Protein AF-G9L350-F1 (afdb_monomer_lite)

InterPro domains:
  IPR019392 Mitoguardin [PF10265] (1-259)

Foldseek 3Di:
DDDDDDDDDDDDDDDDDDDDDDDDDDDDDDDDDDDDDPPPDPPPPPDDPVNVVVVCVPPPDPDPVPPPPPVQLVVLLVCVVVVNFDALDQCCVVVVHPDSSRSRSVVVVVQVVQVVQVVDPVSVVVVLVVVLVVLCVLCVVVVHHCPQLNVLSVVLVVVVPDDPCVVVQCVVLVVVVQDDPGCCSVPVPVPPVVVVVCVVVPDPQLVCLVVDPVDDPVVSLVSQLVVQVVVLVVQQVPDPDCPYSSVSVSSNVNSSGSD

Secondary structure (DSSP, 8-state):
------------------------------------------------TTHHHHTTTT-----TT-----HHHHHHHHHHHTT----SS--TTTTT-SSHHHHHHHHHHHHHHHHHHTTSHHHHHHHHHHHHHHHHHHHHHTT---HHHHHHHHHHHHHHH-STTHHHHHHHHHTTT--SSSHIIIIIIIIIIHHHHHHHS--HHHHHHHH-TTS-HHHHHHHHHHHHHHHHHHHHHT-S-TTSHHHHHHHHHHHHS--

Organism: Mustela putorius furo (NCBI:txid9669)

pLDDT: mean 79.47, std 24.86, range [28.0, 98.38]

Sequence (259 aa):
FEATLGASDSNSLVNDIDKDTDTTMKGNMDEFGLRDSLSVASTDSFASAAELAEHREGRHAYSLESLCHCPFYEEAMHLVEEGKIYSRVLRTEMLECLGDSDFLAKLHCIRQAFQVILSETANRIFLAESGRKILSALIVKARKNPKKFEDVFDEMIYFLEQTDHWDSTEMELAARGVKNLNFYDVVLDFILMDSFEDLENPPTSIQNVVNNRWLNSSFKETAVASSCWSVLKQKRQQMKIPDGFFAHFYAICEQISPV

Radius of gyration: 29.31 Å; chains: 1; bounding box: 62×67×89 Å

Structure (mmCIF, N/CA/C/O backbone):
data_AF-G9L350-F1
#
_entry.id   AF-G9L350-F1
#
loop_
_atom_site.group_PDB
_atom_site.id
_atom_site.type_symbol
_atom_site.label_atom_id
_atom_site.label_alt_id
_atom_site.label_comp_id
_atom_site.label_asym_id
_atom_site.label_entity_id
_atom_site.label_seq_id
_atom_site.pdbx_PDB_ins_code
_atom_site.Cartn_x
_atom_site.Cartn_y
_atom_site.Cartn_z
_atom_site.occupancy
_atom_site.B_iso_or_equiv
_atom_site.auth_seq_id
_atom_site.auth_comp_id
_atom_site.auth_asym_id
_atom_site.auth_atom_id
_atom_site.pdbx_PDB_model_num
ATOM 1 N N . PHE A 1 1 ? -21.139 1.879 49.441 1.00 34.47 1 PHE A N 1
ATOM 2 C CA . PHE A 1 1 ? -21.460 1.141 50.676 1.00 34.47 1 PHE A CA 1
ATOM 3 C C . PHE A 1 1 ? -20.350 0.134 50.934 1.00 34.47 1 PHE A C 1
ATOM 5 O O . PHE A 1 1 ? -19.657 -0.210 49.988 1.00 34.47 1 PHE A O 1
ATOM 12 N N . GLU A 1 2 ? -20.137 -0.188 52.206 1.00 30.81 2 GLU A N 1
ATOM 13 C CA . GLU A 1 2 ? -18.908 -0.705 52.835 1.00 30.81 2 GLU A CA 1
ATOM 14 C C . GLU A 1 2 ? -18.273 -2.000 52.295 1.00 30.81 2 GLU A C 1
ATOM 16 O O . GLU A 1 2 ? -18.847 -2.741 51.500 1.00 30.81 2 GLU A O 1
ATOM 21 N N . ALA A 1 3 ? -17.055 -2.243 52.788 1.00 28.00 3 ALA A N 1
ATOM 22 C CA . ALA A 1 3 ? -16.233 -3.429 52.579 1.00 28.00 3 ALA A CA 1
ATOM 23 C C . ALA A 1 3 ? -16.135 -4.289 53.856 1.00 28.00 3 ALA A C 1
ATOM 25 O O . ALA A 1 3 ? -16.288 -3.774 54.961 1.00 28.00 3 ALA A O 1
ATOM 26 N N . THR A 1 4 ? -15.748 -5.559 53.693 1.00 32.72 4 THR A N 1
ATOM 27 C CA . THR A 1 4 ? -15.291 -6.474 54.763 1.00 32.72 4 THR A CA 1
ATOM 28 C C . THR A 1 4 ? -14.300 -7.447 54.096 1.00 32.72 4 THR A C 1
ATOM 30 O O . THR A 1 4 ? -14.679 -8.081 53.117 1.00 32.72 4 THR A O 1
ATOM 33 N N . LEU A 1 5 ? -12.979 -7.448 54.329 1.00 34.66 5 LEU A N 1
ATOM 34 C CA . LEU A 1 5 ? -12.169 -7.768 55.526 1.00 34.66 5 LEU A CA 1
ATOM 35 C C . LEU A 1 5 ? -12.315 -9.209 56.060 1.00 34.66 5 LEU A C 1
ATOM 37 O O . LEU A 1 5 ? -13.404 -9.635 56.425 1.00 34.66 5 LEU A O 1
ATOM 41 N N . GLY A 1 6 ? -11.182 -9.922 56.166 1.00 28.95 6 GLY A N 1
ATOM 42 C CA . GLY A 1 6 ? -11.058 -11.249 56.788 1.00 28.95 6 GLY A CA 1
ATOM 43 C C . GLY A 1 6 ? -9.620 -11.798 56.746 1.00 28.95 6 GLY A C 1
ATOM 44 O O . GLY A 1 6 ? -8.975 -11.746 55.704 1.00 28.95 6 GLY A O 1
ATOM 45 N N . ALA A 1 7 ? -9.122 -12.304 57.879 1.00 28.75 7 ALA A N 1
ATOM 46 C CA . ALA A 1 7 ? -7.754 -12.806 58.113 1.00 28.75 7 ALA A CA 1
ATOM 47 C C . ALA A 1 7 ? -7.803 -13.892 59.237 1.00 28.75 7 ALA A C 1
ATOM 49 O O . ALA A 1 7 ? -8.902 -14.177 59.714 1.00 28.75 7 ALA A O 1
ATOM 50 N N . SER A 1 8 ? -6.748 -14.588 59.688 1.00 32.75 8 SER A N 1
ATOM 51 C CA . SER A 1 8 ? -5.290 -14.341 59.682 1.00 32.75 8 SER A CA 1
ATOM 52 C C . SER A 1 8 ? -4.486 -15.665 59.829 1.00 32.75 8 SER A C 1
ATOM 54 O O . SER A 1 8 ? -5.087 -16.728 59.955 1.00 32.75 8 SER A O 1
ATOM 56 N N . ASP A 1 9 ? -3.152 -15.545 59.965 1.00 31.98 9 ASP A N 1
ATOM 57 C CA . ASP A 1 9 ? -2.280 -16.328 60.884 1.00 31.98 9 ASP A CA 1
ATOM 58 C C . ASP A 1 9 ? -1.845 -17.773 60.522 1.00 31.98 9 ASP A C 1
ATOM 60 O O . ASP A 1 9 ? -2.513 -18.456 59.757 1.00 31.98 9 ASP A O 1
ATOM 64 N N . SER A 1 10 ? -0.769 -18.365 61.086 1.00 33.44 10 SER A N 1
ATOM 65 C CA . SER A 1 10 ? 0.566 -17.882 61.549 1.00 33.44 10 SER A CA 1
ATOM 66 C C . SER A 1 10 ? 1.463 -19.083 61.977 1.00 33.44 10 SER A C 1
ATOM 68 O O . SER A 1 10 ? 0.964 -20.010 62.599 1.00 33.44 10 SER A O 1
ATOM 70 N N . ASN A 1 11 ? 2.785 -19.010 61.730 1.00 30.58 11 ASN A N 1
ATOM 71 C CA . ASN A 1 11 ? 3.928 -19.721 62.376 1.00 30.58 11 ASN A CA 1
ATOM 72 C C . ASN A 1 11 ? 3.995 -21.264 62.587 1.00 30.58 11 ASN A C 1
ATOM 74 O O . ASN A 1 11 ? 3.223 -21.838 63.346 1.00 30.58 11 ASN A O 1
ATOM 78 N N . SER A 1 12 ? 5.145 -21.854 62.200 1.00 33.62 12 SER A N 1
ATOM 79 C CA . SER A 1 12 ? 5.960 -22.750 63.065 1.00 33.62 12 SER A CA 1
ATOM 80 C C . SER A 1 12 ? 7.433 -22.841 62.595 1.00 33.62 12 SER A C 1
ATOM 82 O O . SER A 1 12 ? 7.722 -22.576 61.431 1.00 33.62 12 SER A O 1
ATOM 84 N N . LEU A 1 13 ? 8.364 -23.198 63.493 1.00 31.70 13 LEU A N 1
ATOM 85 C CA . LEU A 1 13 ? 9.838 -23.149 63.342 1.00 31.70 13 LEU A CA 1
ATOM 86 C C . LEU A 1 13 ? 10.516 -24.474 63.790 1.00 31.70 13 LEU A C 1
ATOM 88 O O . LEU A 1 13 ? 9.875 -25.265 64.476 1.00 31.70 13 LEU A O 1
ATOM 92 N N . VAL A 1 14 ? 11.841 -24.572 63.550 1.00 34.41 14 VAL A N 1
ATOM 93 C CA . VAL A 1 14 ? 12.890 -25.317 64.317 1.00 34.41 14 VAL A CA 1
ATOM 94 C C . VAL A 1 14 ? 13.456 -26.645 63.733 1.00 34.41 14 VAL A C 1
ATOM 96 O O . VAL A 1 14 ? 12.767 -27.653 63.686 1.00 34.41 14 VAL A O 1
ATOM 99 N N . ASN A 1 15 ? 14.758 -26.569 63.380 1.00 30.83 15 ASN A N 1
ATOM 100 C CA . ASN A 1 15 ? 15.927 -27.493 63.456 1.00 30.83 15 ASN A CA 1
ATOM 101 C C . ASN A 1 15 ? 15.865 -29.010 63.128 1.00 30.83 15 ASN A C 1
ATOM 103 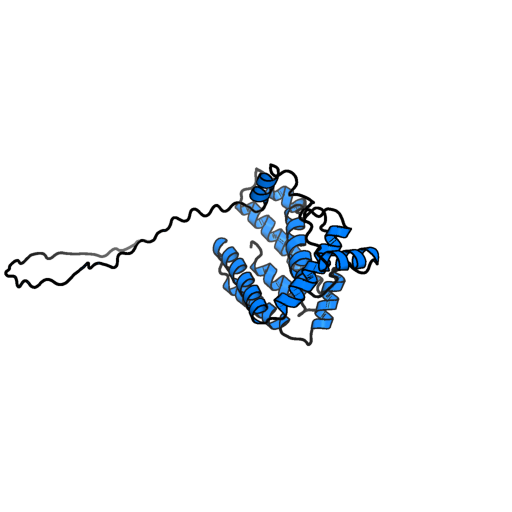O O . ASN A 1 15 ? 14.969 -29.713 63.573 1.00 30.83 15 ASN A O 1
ATOM 107 N N . ASP A 1 16 ? 16.942 -29.542 62.509 1.00 33.84 16 ASP A N 1
ATOM 108 C CA . ASP A 1 16 ? 18.024 -30.254 63.244 1.00 33.84 16 ASP A CA 1
ATOM 109 C C . ASP A 1 16 ? 19.312 -30.501 62.406 1.00 33.84 16 ASP A C 1
ATOM 111 O O . ASP A 1 16 ? 19.389 -30.097 61.244 1.00 33.84 16 ASP A O 1
ATOM 115 N N . ILE A 1 17 ? 20.368 -31.026 63.053 1.00 34.31 17 ILE A N 1
ATOM 116 C CA . ILE A 1 17 ? 21.809 -30.983 62.682 1.00 34.31 17 ILE A CA 1
ATOM 117 C C . ILE A 1 17 ? 22.422 -32.414 62.609 1.00 34.31 17 ILE A C 1
ATOM 119 O O . ILE A 1 17 ? 21.798 -33.3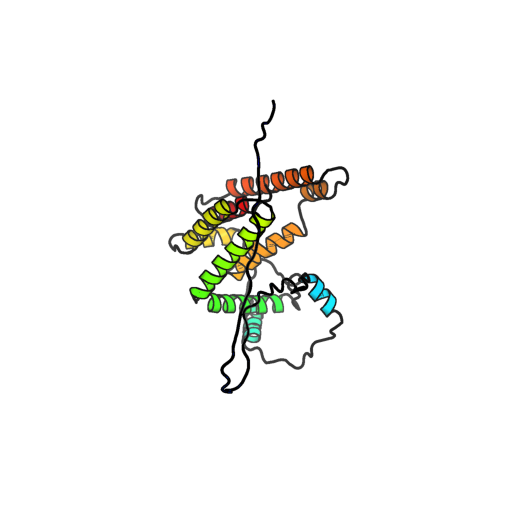57 63.085 1.00 34.31 17 ILE A O 1
ATOM 123 N N . ASP A 1 18 ? 23.669 -32.535 62.101 1.00 35.25 18 ASP A N 1
ATOM 124 C CA . ASP A 1 18 ? 24.618 -33.682 62.212 1.00 35.25 18 ASP A CA 1
ATOM 125 C C . ASP A 1 18 ? 24.398 -34.894 61.250 1.00 35.25 18 ASP A C 1
ATOM 127 O O . ASP A 1 18 ? 23.268 -35.212 60.901 1.00 35.25 18 ASP A O 1
ATOM 131 N N . LYS A 1 19 ? 25.411 -35.652 60.760 1.00 34.50 19 LYS A N 1
ATOM 132 C CA . LYS A 1 19 ? 26.890 -35.486 60.701 1.00 34.50 19 LYS A CA 1
ATOM 133 C C . LYS A 1 19 ? 27.570 -36.558 59.795 1.00 34.50 19 LYS A C 1
ATOM 135 O O . LYS A 1 19 ? 26.968 -37.580 59.498 1.00 34.50 19 LYS A O 1
ATOM 140 N N . ASP A 1 20 ? 28.869 -36.356 59.520 1.00 32.66 20 ASP A N 1
ATOM 141 C CA . ASP A 1 20 ? 29.959 -37.361 59.377 1.00 32.66 20 ASP A CA 1
ATOM 142 C C . ASP A 1 20 ? 30.206 -38.212 58.080 1.00 32.66 20 ASP A C 1
ATOM 144 O O . ASP A 1 20 ? 29.549 -39.207 57.800 1.00 32.66 20 ASP A O 1
ATOM 148 N N . THR A 1 21 ? 31.377 -37.919 57.472 1.00 33.66 21 THR A N 1
ATOM 149 C CA . THR A 1 21 ? 32.452 -38.836 56.974 1.00 33.66 21 THR A CA 1
ATOM 150 C C . THR A 1 21 ? 32.499 -39.380 55.524 1.00 33.66 21 THR A C 1
ATOM 152 O O . THR A 1 21 ? 32.049 -40.479 55.223 1.00 33.66 21 THR A O 1
ATOM 155 N N . ASP A 1 22 ? 33.220 -38.624 54.680 1.00 29.17 22 ASP A N 1
ATOM 156 C CA . ASP A 1 22 ? 34.395 -38.998 53.845 1.00 29.17 22 ASP A CA 1
ATOM 157 C C . ASP A 1 22 ? 34.511 -40.400 53.187 1.00 29.17 22 ASP A C 1
ATOM 159 O O . ASP A 1 22 ? 34.640 -41.433 53.844 1.00 29.17 22 ASP A O 1
ATOM 163 N N . THR A 1 23 ? 34.673 -40.416 51.856 1.00 32.91 23 THR A N 1
ATOM 164 C CA . THR A 1 23 ? 35.540 -41.385 51.156 1.00 32.91 23 THR A CA 1
ATOM 165 C C . THR A 1 23 ? 36.153 -40.740 49.905 1.00 32.91 23 THR A C 1
ATOM 167 O O . THR A 1 23 ? 35.448 -40.321 48.989 1.00 32.91 23 THR A O 1
ATOM 170 N N . THR A 1 24 ? 37.484 -40.689 49.833 1.00 30.59 24 THR A N 1
ATOM 171 C CA . THR A 1 24 ? 38.236 -40.007 48.766 1.00 30.59 24 THR A CA 1
ATOM 172 C C . THR A 1 24 ? 38.636 -40.943 47.613 1.00 30.59 24 THR A C 1
ATOM 174 O O . THR A 1 24 ? 39.446 -41.842 47.833 1.00 30.59 24 THR A O 1
ATOM 177 N N . MET A 1 25 ? 38.227 -40.661 46.360 1.00 31.08 25 MET A N 1
ATOM 178 C CA . MET A 1 25 ? 39.036 -41.030 45.174 1.00 31.08 25 MET A CA 1
ATOM 179 C C . MET A 1 25 ? 38.796 -40.175 43.900 1.00 31.08 25 MET A C 1
ATOM 181 O O . MET A 1 25 ? 38.088 -40.552 42.977 1.00 31.08 25 MET A O 1
ATOM 185 N N . LYS A 1 26 ? 39.466 -39.016 43.863 1.00 30.53 26 LYS A N 1
ATOM 186 C CA . LYS A 1 26 ? 40.110 -38.335 42.711 1.00 30.53 26 LYS A CA 1
ATOM 187 C C . LYS A 1 26 ? 39.687 -38.718 41.264 1.00 30.53 26 LYS A C 1
ATOM 189 O O . LYS A 1 26 ? 40.121 -39.747 40.753 1.00 30.53 26 LYS A O 1
ATOM 194 N N . GLY A 1 27 ? 39.040 -37.786 40.543 1.00 29.14 27 GLY A N 1
ATOM 195 C CA . GLY A 1 27 ? 38.778 -37.900 39.094 1.00 29.14 27 GLY A CA 1
ATOM 196 C C . GLY A 1 27 ? 38.262 -36.622 38.397 1.00 29.14 27 GLY A C 1
ATOM 197 O O . GLY A 1 27 ? 37.084 -36.542 38.100 1.00 29.14 27 GLY A O 1
ATOM 198 N N . ASN A 1 28 ? 39.162 -35.664 38.130 1.00 29.64 28 ASN A N 1
ATOM 199 C CA . ASN A 1 28 ? 39.087 -34.504 37.208 1.00 29.64 28 ASN A CA 1
ATOM 200 C C . ASN A 1 28 ? 37.785 -33.679 36.989 1.00 29.64 28 ASN A C 1
ATOM 202 O O . ASN A 1 28 ? 36.873 -34.106 36.294 1.00 29.64 28 ASN A O 1
ATOM 206 N N . MET A 1 29 ? 37.913 -32.388 37.338 1.00 33.81 29 MET A N 1
ATOM 207 C CA . MET A 1 29 ? 37.385 -31.180 36.662 1.00 33.81 29 MET A CA 1
ATOM 208 C C . MET A 1 29 ? 35.862 -30.951 36.572 1.00 33.81 29 MET A C 1
ATOM 210 O O . MET A 1 29 ? 35.211 -31.278 35.586 1.00 33.81 29 MET A O 1
ATOM 214 N N . ASP A 1 30 ? 35.417 -30.199 37.581 1.00 31.58 30 ASP A N 1
ATOM 215 C CA . ASP A 1 30 ? 34.542 -29.020 37.529 1.00 31.58 30 ASP A CA 1
ATOM 216 C C . ASP A 1 30 ? 33.056 -29.175 37.146 1.00 31.58 30 ASP A C 1
ATOM 218 O O . ASP A 1 30 ? 32.643 -29.366 36.004 1.00 31.58 30 ASP A O 1
ATOM 222 N N . GLU A 1 31 ? 32.256 -28.999 38.197 1.00 29.56 31 GLU A N 1
ATOM 223 C CA . GLU A 1 31 ? 30.799 -28.998 38.288 1.00 29.56 31 GLU A CA 1
ATOM 224 C C . GLU A 1 31 ? 30.241 -27.552 38.263 1.00 29.56 31 GLU A C 1
ATOM 226 O O . GLU A 1 31 ? 30.985 -26.581 38.387 1.00 29.56 31 GLU A O 1
ATOM 231 N N . PHE A 1 32 ? 28.908 -27.436 38.219 1.00 29.84 32 PHE A N 1
ATOM 232 C CA . PHE A 1 32 ? 28.082 -26.224 38.357 1.00 29.84 32 PHE A CA 1
ATOM 233 C C . PHE A 1 32 ? 28.049 -25.265 37.149 1.00 29.84 32 PHE A C 1
ATOM 235 O O . PHE A 1 32 ? 29.059 -24.874 36.583 1.00 29.84 32 PHE A O 1
ATOM 242 N N . GLY A 1 33 ? 26.878 -24.777 36.734 1.00 29.39 33 GLY A N 1
ATOM 243 C CA . GLY A 1 33 ? 25.527 -25.063 37.225 1.00 29.39 33 GLY A CA 1
ATOM 244 C C . GLY A 1 33 ? 24.513 -24.097 36.611 1.00 29.39 33 GLY A C 1
ATOM 245 O O . GLY A 1 33 ? 24.886 -23.007 36.179 1.00 29.39 33 GLY A O 1
ATOM 246 N N . LEU A 1 34 ? 23.229 -24.473 36.571 1.00 43.97 34 LEU A N 1
ATOM 247 C CA . LEU A 1 34 ? 22.179 -23.543 36.146 1.00 43.97 34 LEU A CA 1
ATOM 248 C C . LEU A 1 34 ? 22.164 -22.314 37.064 1.00 43.97 34 LEU A C 1
ATOM 250 O O . LEU A 1 34 ? 21.944 -22.431 38.271 1.00 43.97 34 LEU A O 1
ATOM 254 N N . ARG A 1 35 ? 22.286 -21.127 36.469 1.00 34.62 35 ARG A N 1
ATOM 255 C CA . ARG A 1 35 ? 21.784 -19.895 37.071 1.00 34.62 35 ARG A CA 1
ATOM 256 C C . ARG A 1 35 ? 21.204 -18.994 35.998 1.00 34.62 35 ARG A C 1
ATOM 258 O O . ARG A 1 35 ? 21.905 -18.606 35.067 1.00 34.62 35 ARG A O 1
ATOM 265 N N . ASP A 1 36 ? 19.933 -18.650 36.168 1.00 41.19 36 ASP A N 1
ATOM 266 C CA . ASP A 1 36 ? 19.286 -17.601 35.393 1.00 41.19 36 ASP A CA 1
ATOM 267 C C . ASP A 1 36 ? 20.112 -16.314 35.418 1.00 41.19 36 ASP A C 1
ATOM 269 O O . ASP A 1 36 ? 20.577 -15.852 36.464 1.00 41.19 36 ASP A O 1
ATOM 273 N N . SER A 1 37 ? 20.254 -15.699 34.251 1.00 32.50 37 SER A N 1
ATOM 274 C CA . SER A 1 37 ? 20.615 -14.292 34.114 1.00 32.50 37 SER A CA 1
ATOM 275 C C . SER A 1 37 ? 19.828 -13.708 32.953 1.00 32.50 37 SER A C 1
ATOM 277 O O . SER A 1 37 ? 20.250 -13.743 31.799 1.00 32.50 37 SER A O 1
ATOM 279 N N . LEU A 1 38 ? 18.652 -13.175 33.291 1.00 40.84 38 LEU A N 1
ATOM 280 C CA . LEU A 1 38 ? 17.847 -12.328 32.418 1.00 40.84 38 LEU A CA 1
ATOM 281 C C . LEU A 1 38 ? 18.648 -11.062 32.071 1.00 40.84 38 LEU A C 1
ATOM 283 O O . LEU A 1 38 ? 18.551 -10.048 32.760 1.00 40.84 38 LEU A O 1
ATOM 287 N N . SER A 1 39 ? 19.445 -11.117 31.003 1.00 35.34 39 SER A N 1
ATOM 288 C CA . SER A 1 39 ? 20.167 -9.952 30.481 1.00 35.34 39 SER A CA 1
ATOM 289 C C . SER A 1 39 ? 19.217 -9.038 29.700 1.00 35.34 39 SER A C 1
ATOM 291 O O . SER A 1 39 ? 19.237 -8.972 28.471 1.00 35.34 39 SER A O 1
ATOM 293 N N . VAL A 1 40 ? 18.351 -8.327 30.424 1.00 47.72 40 VAL A N 1
ATOM 294 C CA . VAL A 1 40 ? 17.499 -7.258 29.878 1.00 47.72 40 VAL A CA 1
ATOM 295 C C . VAL A 1 40 ? 18.330 -5.975 29.785 1.00 47.72 40 VAL A C 1
ATOM 297 O O . VAL A 1 40 ? 18.139 -5.033 30.551 1.00 47.72 40 VAL A O 1
ATOM 300 N N . ALA A 1 41 ? 19.316 -5.976 28.884 1.00 40.56 41 ALA A N 1
ATOM 301 C CA . ALA A 1 41 ? 20.207 -4.838 28.652 1.00 40.56 41 ALA A CA 1
ATOM 302 C C . ALA A 1 41 ? 20.865 -4.843 27.255 1.00 40.56 41 ALA A C 1
ATOM 304 O O . ALA A 1 41 ? 22.034 -4.487 27.132 1.00 40.56 41 ALA A O 1
ATOM 305 N N . SER A 1 42 ? 20.126 -5.190 26.193 1.00 35.69 42 SER A N 1
ATOM 306 C CA . SER A 1 42 ? 20.467 -4.633 24.875 1.00 35.69 42 SER A CA 1
ATOM 307 C C . SER A 1 42 ? 19.814 -3.260 24.787 1.00 35.69 42 SER A C 1
ATOM 309 O O . SER A 1 42 ? 18.615 -3.137 24.536 1.00 35.69 42 SER A O 1
ATOM 311 N N . THR A 1 43 ? 20.588 -2.211 25.066 1.00 45.28 43 THR A N 1
ATOM 312 C CA . THR A 1 43 ? 20.228 -0.842 24.682 1.00 45.28 43 THR A CA 1
ATOM 313 C C . THR A 1 43 ? 20.421 -0.706 23.178 1.00 45.28 43 THR A C 1
ATOM 315 O O . THR A 1 43 ? 21.337 -0.022 22.716 1.00 45.28 43 THR A O 1
ATOM 318 N N . ASP A 1 44 ? 19.579 -1.403 22.419 1.00 45.62 44 ASP A N 1
ATOM 319 C CA . ASP A 1 44 ? 19.539 -1.282 20.971 1.00 45.62 44 ASP A CA 1
ATOM 320 C C . ASP A 1 44 ? 19.036 0.123 20.656 1.00 45.62 44 ASP A C 1
ATOM 322 O O . ASP A 1 44 ? 17.891 0.489 20.936 1.00 45.62 44 ASP A O 1
ATOM 326 N N . SER A 1 45 ? 19.948 0.940 20.135 1.00 48.94 45 SER A N 1
ATOM 327 C CA . SER A 1 45 ? 19.674 2.311 19.738 1.00 48.94 45 SER A CA 1
ATOM 328 C C . SER A 1 45 ? 18.641 2.303 18.614 1.00 48.94 45 SER A C 1
ATOM 330 O O . SER A 1 45 ? 18.989 2.087 17.454 1.00 48.94 45 SER A O 1
ATOM 332 N N . PHE A 1 46 ? 17.378 2.571 18.953 1.00 51.97 46 PHE A N 1
ATOM 333 C CA . PHE A 1 46 ? 16.325 2.908 17.996 1.00 51.97 46 PHE A CA 1
ATOM 334 C C . PHE A 1 46 ? 16.610 4.295 17.404 1.00 51.97 46 PHE A C 1
ATOM 336 O O . PHE A 1 46 ? 15.929 5.269 17.714 1.00 51.97 46 PHE A O 1
ATOM 343 N N . ALA A 1 47 ? 17.647 4.373 16.569 1.00 51.53 47 ALA A N 1
ATOM 344 C CA . ALA A 1 47 ? 17.846 5.500 15.676 1.00 51.53 47 ALA A CA 1
ATOM 345 C C . ALA A 1 47 ? 16.736 5.464 14.621 1.00 51.53 47 ALA A C 1
ATOM 347 O O . ALA A 1 47 ? 16.507 4.434 13.976 1.00 51.53 47 ALA A O 1
ATOM 348 N N . SER A 1 48 ? 16.038 6.578 14.443 1.00 48.97 48 SER A N 1
ATOM 349 C CA . SER A 1 48 ? 15.079 6.730 13.351 1.00 48.97 48 SER A CA 1
ATOM 350 C C . SER A 1 48 ? 15.818 6.677 12.012 1.00 48.97 48 SER A C 1
ATOM 352 O O . SER A 1 48 ? 16.974 7.088 11.918 1.00 48.97 48 SER A O 1
ATOM 354 N N . ALA A 1 49 ? 15.159 6.217 10.943 1.00 54.84 49 ALA A N 1
ATOM 355 C CA . ALA A 1 49 ? 15.788 6.144 9.617 1.00 54.84 49 ALA A CA 1
ATOM 356 C C . ALA A 1 49 ? 16.351 7.507 9.145 1.00 54.84 49 ALA A C 1
ATOM 358 O O . ALA A 1 49 ? 17.384 7.542 8.482 1.00 54.84 49 ALA A O 1
ATOM 359 N N . ALA A 1 50 ? 15.728 8.613 9.572 1.00 54.00 50 ALA A N 1
ATOM 360 C CA . ALA A 1 50 ? 16.206 9.980 9.360 1.00 54.00 50 ALA A CA 1
ATOM 361 C C . ALA A 1 50 ? 17.508 10.316 10.125 1.00 54.00 50 ALA A C 1
ATOM 363 O O . ALA A 1 50 ? 18.409 10.927 9.562 1.00 54.00 50 ALA A O 1
ATOM 364 N N . GLU A 1 51 ? 17.677 9.857 11.370 1.00 50.28 51 GLU A N 1
ATOM 365 C CA . GLU A 1 51 ? 18.895 10.109 12.169 1.00 50.28 51 GLU A CA 1
ATOM 366 C C . GLU A 1 51 ? 20.123 9.377 11.582 1.00 50.28 51 GLU A C 1
ATOM 368 O O . GLU A 1 51 ? 21.267 9.813 11.726 1.00 50.28 51 GLU A O 1
ATOM 373 N N . LEU A 1 52 ? 19.896 8.279 10.848 1.00 51.94 52 LEU A N 1
ATOM 374 C CA . LEU A 1 52 ? 20.924 7.607 10.043 1.00 51.94 52 LEU A CA 1
ATOM 375 C C . LEU A 1 52 ? 21.288 8.366 8.753 1.00 51.94 52 LEU A C 1
ATOM 377 O O . LEU A 1 52 ? 22.389 8.150 8.230 1.00 51.94 52 LEU A O 1
ATOM 381 N N . ALA A 1 53 ? 20.403 9.230 8.244 1.00 53.72 53 ALA A N 1
ATOM 382 C CA . ALA A 1 53 ? 20.648 10.074 7.075 1.00 53.72 53 ALA A CA 1
ATOM 383 C C . ALA A 1 53 ? 21.496 11.305 7.439 1.00 53.72 53 ALA A C 1
ATOM 385 O O . ALA A 1 53 ? 22.515 11.538 6.792 1.00 53.72 53 ALA A O 1
ATOM 386 N N . GLU A 1 54 ? 21.194 11.999 8.540 1.00 50.69 54 GLU A N 1
ATOM 387 C CA . GLU A 1 54 ? 22.020 13.120 9.038 1.00 50.69 54 GLU A CA 1
ATOM 388 C C . GLU A 1 54 ? 23.473 12.668 9.317 1.00 50.69 54 GLU A C 1
ATOM 390 O O . GLU A 1 54 ? 24.450 13.329 8.960 1.00 50.69 54 GLU A O 1
ATOM 395 N N . HIS A 1 55 ? 23.667 11.446 9.833 1.00 47.84 55 HIS A N 1
ATOM 396 C CA . HIS A 1 55 ? 25.008 10.874 10.029 1.00 47.84 55 HIS A CA 1
ATOM 397 C C . HIS A 1 55 ? 25.692 10.378 8.722 1.00 47.84 55 HIS A C 1
ATOM 399 O O . HIS A 1 55 ? 26.804 9.823 8.752 1.00 47.84 55 HIS A O 1
ATOM 405 N N . ARG A 1 56 ? 25.072 10.551 7.544 1.00 49.84 56 ARG A N 1
ATOM 406 C CA . ARG A 1 56 ? 25.709 10.354 6.225 1.00 49.84 56 ARG A CA 1
ATOM 407 C C . ARG A 1 56 ? 26.295 11.631 5.631 1.00 49.84 56 ARG A C 1
ATOM 409 O O . ARG A 1 56 ? 27.191 11.495 4.806 1.00 49.84 56 ARG A O 1
ATOM 416 N N . GLU A 1 57 ? 25.914 12.829 6.067 1.00 46.28 57 GLU A N 1
ATOM 417 C CA . GLU A 1 57 ? 26.376 14.084 5.441 1.00 46.28 57 GLU A CA 1
ATOM 418 C C . GLU A 1 57 ? 27.888 14.344 5.609 1.00 46.28 57 GLU A C 1
ATOM 420 O O . GLU A 1 57 ? 28.496 15.056 4.814 1.00 46.28 57 GLU A O 1
ATOM 425 N N . GLY A 1 58 ? 28.544 13.678 6.569 1.00 41.59 58 GLY A N 1
ATOM 426 C CA . GLY A 1 58 ? 30.010 13.643 6.685 1.00 41.59 58 GLY A CA 1
ATOM 427 C C . GLY A 1 58 ? 30.725 12.655 5.746 1.00 41.59 58 GLY A C 1
ATOM 428 O O . GLY A 1 58 ? 31.956 12.637 5.696 1.00 41.59 58 GLY A O 1
ATOM 429 N N . ARG A 1 59 ? 29.998 11.805 5.009 1.00 46.19 59 ARG A N 1
ATOM 430 C CA . ARG A 1 59 ? 30.565 10.821 4.072 1.00 46.19 59 ARG A CA 1
ATOM 431 C C . ARG A 1 59 ? 30.555 11.369 2.651 1.00 46.19 59 ARG A C 1
ATOM 433 O O . ARG A 1 59 ? 29.730 10.992 1.823 1.00 46.19 59 ARG A O 1
ATOM 440 N N . HIS A 1 60 ? 31.540 12.226 2.381 1.00 42.09 60 HIS A N 1
ATOM 441 C CA . HIS A 1 60 ? 31.940 12.593 1.025 1.00 42.09 60 HIS A CA 1
ATOM 442 C C . HIS A 1 60 ? 31.962 11.368 0.105 1.00 42.09 60 HIS A C 1
ATOM 444 O O . HIS A 1 60 ? 32.622 10.383 0.430 1.00 42.09 60 HIS A O 1
ATOM 450 N N . ALA A 1 61 ? 31.269 11.491 -1.032 1.00 42.06 61 ALA A N 1
ATOM 451 C CA . ALA A 1 61 ? 31.398 10.683 -2.243 1.00 42.06 61 ALA A CA 1
ATOM 452 C C . ALA A 1 61 ? 32.002 9.285 -2.022 1.00 42.06 61 ALA A C 1
ATOM 454 O O . ALA A 1 61 ? 33.207 9.079 -2.196 1.00 42.06 61 ALA A O 1
ATOM 455 N N . TYR A 1 62 ? 31.147 8.308 -1.704 1.00 47.44 62 TYR A N 1
ATOM 456 C CA . TYR A 1 62 ? 31.503 6.910 -1.918 1.00 47.44 62 TYR A CA 1
ATOM 457 C C . TYR A 1 62 ? 31.946 6.748 -3.374 1.00 47.44 62 TYR A C 1
ATOM 459 O O . TYR A 1 62 ? 31.156 6.959 -4.291 1.00 47.44 62 TYR 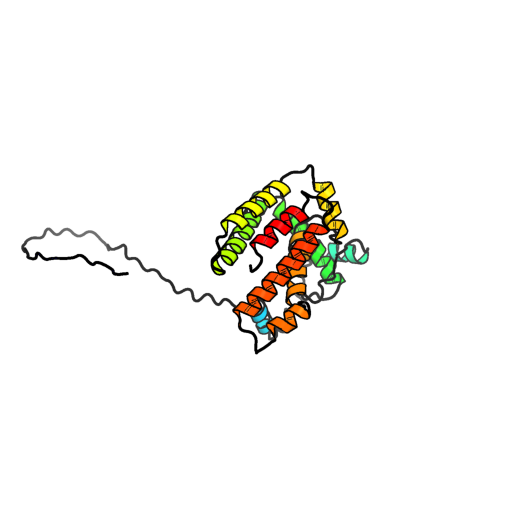A O 1
ATOM 467 N N . SER A 1 63 ? 33.238 6.454 -3.533 1.00 43.56 63 SER A N 1
ATOM 468 C CA . SER A 1 63 ? 33.982 6.386 -4.790 1.00 43.56 63 SER A CA 1
ATOM 469 C C . SER A 1 63 ? 33.134 5.924 -5.982 1.00 43.56 63 SER A C 1
ATOM 471 O O . SER A 1 63 ? 32.718 4.767 -6.060 1.00 43.56 63 SER A O 1
ATOM 473 N N . LEU A 1 64 ? 32.966 6.832 -6.949 1.00 47.31 64 LEU A N 1
ATOM 474 C CA . LEU A 1 64 ? 32.318 6.590 -8.243 1.00 47.31 64 LEU A CA 1
ATOM 475 C C . LEU A 1 64 ? 33.113 5.602 -9.138 1.00 47.31 64 LEU A C 1
ATOM 477 O O . LEU A 1 64 ? 32.743 5.373 -10.283 1.00 47.31 64 LEU A O 1
ATOM 481 N N . GLU A 1 65 ? 34.219 5.038 -8.638 1.00 41.97 65 GLU A N 1
ATOM 482 C CA . GLU A 1 65 ? 35.109 4.106 -9.347 1.00 41.97 65 GLU A CA 1
ATOM 483 C C . GLU A 1 65 ? 34.873 2.633 -8.988 1.0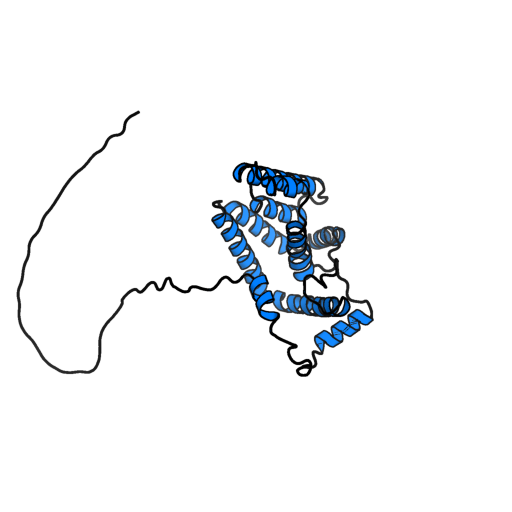0 41.97 65 GLU A C 1
ATOM 485 O O . GLU A 1 65 ? 35.372 1.757 -9.689 1.00 41.97 65 GLU A O 1
ATOM 490 N N . SER A 1 66 ? 34.060 2.324 -7.969 1.00 46.19 66 SER A N 1
ATOM 491 C CA . SER A 1 66 ? 33.546 0.958 -7.761 1.00 46.19 66 SER A CA 1
ATOM 492 C C . SER A 1 66 ? 32.224 0.738 -8.505 1.00 46.19 66 SER A C 1
ATOM 494 O O . SER A 1 66 ? 31.297 0.116 -7.978 1.00 46.19 66 SER A O 1
ATOM 496 N N . LEU A 1 67 ? 32.145 1.231 -9.745 1.00 49.69 67 LEU A N 1
ATOM 497 C CA . LEU A 1 67 ? 31.125 0.834 -10.711 1.00 49.69 67 LEU A CA 1
ATOM 498 C C . LEU A 1 67 ? 31.351 -0.637 -11.078 1.00 49.69 67 LEU A C 1
ATOM 500 O O . LEU A 1 67 ? 31.933 -0.974 -12.109 1.00 49.69 67 LEU A O 1
ATOM 504 N N . CYS A 1 68 ? 30.858 -1.534 -10.223 1.00 56.03 68 CYS A N 1
ATOM 505 C CA . CYS A 1 68 ? 30.403 -2.825 -10.704 1.00 56.03 68 CYS A CA 1
ATOM 506 C C . CYS A 1 68 ? 29.416 -2.527 -11.832 1.00 56.03 68 CYS A C 1
ATOM 508 O O . CYS A 1 68 ? 28.383 -1.909 -11.584 1.00 56.03 68 CYS A O 1
ATOM 510 N N . HIS A 1 69 ? 29.765 -2.929 -13.055 1.00 67.31 69 HIS A N 1
ATOM 511 C CA . HIS A 1 69 ? 28.837 -2.977 -14.178 1.00 67.31 69 HIS A CA 1
ATOM 512 C C . HIS A 1 69 ? 27.573 -3.674 -13.672 1.00 67.31 69 HIS A C 1
ATOM 514 O O . HIS A 1 69 ? 27.634 -4.819 -13.213 1.00 67.31 69 HIS A O 1
ATOM 520 N N . CYS A 1 70 ? 26.467 -2.939 -13.650 1.00 85.44 70 CYS A N 1
ATOM 521 C CA . CYS A 1 70 ? 25.206 -3.382 -13.077 1.00 85.44 70 CYS A CA 1
ATOM 522 C C . CYS A 1 70 ? 24.292 -3.661 -14.267 1.00 85.44 70 CYS A C 1
ATOM 524 O O . CYS A 1 70 ? 23.409 -2.847 -14.539 1.00 85.44 70 CYS A O 1
ATOM 526 N N . PRO A 1 71 ? 24.494 -4.778 -15.001 1.00 90.25 71 PRO A N 1
ATOM 527 C CA . PRO A 1 71 ? 23.892 -4.983 -16.318 1.00 90.25 71 PRO A CA 1
ATOM 528 C C . PRO A 1 71 ? 22.371 -4.860 -16.276 1.00 90.25 71 PRO A C 1
ATOM 530 O O . PRO A 1 71 ? 21.767 -4.360 -17.212 1.00 90.25 71 PRO A O 1
ATOM 533 N N . PHE A 1 72 ? 21.762 -5.239 -15.153 1.00 92.19 72 PHE A N 1
ATOM 534 C CA . PHE A 1 72 ? 20.328 -5.140 -14.948 1.00 92.19 72 PHE A CA 1
ATOM 535 C C . PHE A 1 72 ? 19.818 -3.695 -14.752 1.00 92.19 72 PHE A C 1
ATOM 537 O O . PHE A 1 72 ? 18.747 -3.351 -15.241 1.00 92.19 72 PHE A O 1
ATOM 544 N N . TYR A 1 73 ? 20.596 -2.820 -14.103 1.00 95.69 73 TYR A N 1
ATOM 545 C CA . TYR A 1 73 ? 20.292 -1.382 -14.039 1.00 95.69 73 TYR A CA 1
ATOM 546 C C . TYR A 1 73 ? 20.558 -0.690 -15.383 1.00 95.69 73 TYR A C 1
ATOM 548 O O . TYR A 1 73 ? 19.813 0.201 -15.772 1.00 95.69 73 TYR A O 1
ATOM 556 N N . GLU A 1 74 ? 21.592 -1.111 -16.111 1.00 95.44 74 GLU A N 1
ATOM 557 C CA . GLU A 1 74 ? 21.929 -0.564 -17.431 1.00 95.44 74 GLU A CA 1
ATOM 558 C C . GLU A 1 74 ? 20.893 -0.969 -18.498 1.00 95.44 74 GLU A C 1
ATOM 560 O O . GLU A 1 74 ? 20.447 -0.130 -19.279 1.00 95.44 74 GLU A O 1
ATOM 565 N N . GLU A 1 75 ? 20.402 -2.212 -18.465 1.00 95.94 75 GLU A N 1
ATOM 566 C CA . GLU A 1 75 ? 19.242 -2.658 -19.249 1.00 95.94 75 GLU A CA 1
ATOM 567 C C . GLU A 1 75 ? 17.980 -1.863 -18.880 1.00 95.94 75 GLU A C 1
ATOM 569 O O . GLU A 1 75 ? 17.284 -1.358 -19.764 1.00 95.94 75 GLU A O 1
ATOM 574 N N . ALA A 1 76 ? 17.713 -1.671 -17.582 1.00 97.31 76 ALA A N 1
ATOM 575 C CA . ALA A 1 76 ? 16.603 -0.840 -17.128 1.00 97.31 76 ALA A CA 1
ATOM 576 C C . ALA A 1 76 ? 16.730 0.615 -17.614 1.00 97.31 76 ALA A C 1
ATOM 578 O O . ALA A 1 76 ? 15.731 1.201 -18.023 1.00 97.31 76 ALA A O 1
ATOM 579 N N . MET A 1 77 ? 17.937 1.187 -17.643 1.00 97.38 77 MET A N 1
ATOM 580 C CA . MET A 1 77 ? 18.189 2.522 -18.192 1.00 97.38 77 MET A CA 1
ATOM 581 C C . MET A 1 77 ? 17.851 2.613 -19.683 1.00 97.38 77 MET A C 1
ATOM 583 O O . MET A 1 77 ? 17.177 3.563 -20.078 1.00 97.38 77 MET A O 1
ATOM 587 N N . HIS A 1 78 ? 18.206 1.620 -20.500 1.00 97.38 78 HIS A N 1
ATOM 588 C CA . HIS A 1 78 ? 17.776 1.591 -21.904 1.00 97.38 78 HIS A CA 1
ATOM 589 C C . HIS A 1 78 ? 16.246 1.511 -22.045 1.00 97.38 78 HIS A C 1
ATOM 591 O O . HIS A 1 78 ? 15.663 2.213 -22.871 1.00 97.38 78 HIS A O 1
ATOM 597 N N . LEU A 1 79 ? 15.560 0.747 -21.188 1.00 97.88 79 LEU A N 1
ATOM 598 C CA . LEU A 1 79 ? 14.090 0.727 -21.155 1.00 97.88 79 LEU A CA 1
ATOM 599 C C . LEU A 1 79 ? 13.481 2.082 -20.729 1.00 97.88 79 LEU A C 1
ATOM 601 O O . LEU A 1 79 ? 12.366 2.405 -21.150 1.00 97.88 79 LEU A O 1
ATOM 605 N N . VAL A 1 80 ? 14.187 2.887 -19.923 1.00 97.81 80 VAL A N 1
ATOM 606 C CA . VAL A 1 80 ? 13.797 4.275 -19.608 1.00 97.81 80 VAL A CA 1
ATOM 607 C C . VAL A 1 80 ? 13.990 5.185 -20.822 1.00 97.81 80 VAL A C 1
ATOM 609 O O . VAL A 1 80 ? 13.080 5.947 -21.143 1.00 97.81 80 VAL A O 1
ATOM 612 N N . GLU A 1 81 ? 15.125 5.093 -21.521 1.00 97.06 81 GLU A N 1
ATOM 613 C CA . GLU A 1 81 ? 15.408 5.864 -22.747 1.00 97.06 81 GLU A CA 1
ATOM 614 C C . GLU A 1 81 ? 14.372 5.592 -23.851 1.00 97.06 81 GLU A C 1
ATOM 616 O O . GLU A 1 81 ? 13.945 6.508 -24.554 1.00 97.06 81 GLU A O 1
ATOM 621 N N . GLU A 1 82 ? 13.907 4.346 -23.964 1.00 97.50 82 GLU A N 1
ATOM 622 C CA . GLU A 1 82 ? 12.823 3.939 -24.866 1.00 97.50 82 GLU A CA 1
ATOM 623 C C . GLU A 1 82 ? 11.412 4.318 -24.366 1.00 97.50 82 GLU A C 1
ATOM 625 O O . GLU A 1 82 ? 10.423 4.057 -25.056 1.00 97.50 82 GLU A O 1
ATOM 630 N N . GLY A 1 83 ? 11.282 4.903 -23.170 1.00 96.44 83 GLY A N 1
ATOM 631 C CA . GLY A 1 83 ? 10.002 5.314 -22.584 1.00 96.44 83 GLY A CA 1
ATOM 632 C C . GLY A 1 83 ? 9.075 4.154 -22.201 1.00 96.44 83 GLY A C 1
ATOM 633 O O . GLY A 1 83 ? 7.855 4.336 -22.183 1.00 96.44 83 GLY A O 1
ATOM 634 N N . LYS A 1 84 ? 9.626 2.962 -21.925 1.00 96.75 84 LYS A N 1
ATOM 635 C CA . LYS A 1 84 ? 8.876 1.724 -21.624 1.00 96.75 84 LYS A CA 1
ATOM 636 C C . LYS A 1 84 ? 8.556 1.530 -20.138 1.00 96.75 84 LYS A C 1
ATOM 638 O O . LYS A 1 84 ? 7.757 0.656 -19.803 1.00 96.75 84 LYS A O 1
ATOM 643 N N . ILE A 1 85 ? 9.169 2.306 -19.244 1.00 96.38 85 ILE A N 1
ATOM 644 C CA . ILE A 1 85 ? 8.944 2.214 -17.795 1.00 96.38 85 ILE A CA 1
ATOM 645 C C . ILE A 1 85 ? 8.075 3.381 -17.325 1.00 96.38 85 ILE A C 1
ATOM 647 O O . ILE A 1 85 ? 8.430 4.544 -17.490 1.00 96.38 85 ILE A O 1
ATOM 651 N N . TYR A 1 86 ? 6.952 3.054 -16.682 1.00 93.56 86 TYR A N 1
ATOM 652 C CA . TYR A 1 86 ? 6.005 4.028 -16.137 1.00 93.56 86 TYR A CA 1
ATOM 653 C C . TYR A 1 86 ? 5.908 3.918 -14.616 1.00 93.56 86 TYR A C 1
ATOM 655 O O . TYR A 1 86 ? 5.839 2.813 -14.068 1.00 93.56 86 TYR A O 1
ATOM 663 N N . SER A 1 87 ? 5.808 5.057 -13.938 1.00 95.25 87 SER A N 1
ATOM 664 C CA . SER A 1 87 ? 5.355 5.153 -12.549 1.00 95.25 87 SER A CA 1
ATOM 665 C C . SER A 1 87 ? 4.000 5.867 -12.476 1.00 95.25 87 SER A C 1
ATOM 667 O O . SER A 1 87 ? 3.506 6.415 -13.466 1.00 95.25 87 SER A O 1
ATOM 669 N N . ARG A 1 88 ? 3.357 5.824 -11.306 1.00 95.06 88 ARG A N 1
ATOM 670 C CA . ARG A 1 88 ? 2.171 6.639 -11.001 1.00 95.06 88 ARG A CA 1
ATOM 671 C C . ARG A 1 88 ? 2.571 8.052 -10.574 1.00 95.06 88 ARG A C 1
ATOM 673 O O . ARG A 1 88 ? 1.995 9.016 -11.065 1.00 95.06 88 ARG A O 1
ATOM 680 N N . VAL A 1 89 ? 3.574 8.134 -9.702 1.00 95.44 89 VAL A N 1
ATOM 681 C CA . VAL A 1 89 ? 4.230 9.355 -9.219 1.00 95.44 89 VAL A CA 1
ATOM 682 C C . VAL A 1 89 ? 5.743 9.167 -9.377 1.00 95.44 89 VAL A C 1
ATOM 684 O O . VAL A 1 89 ? 6.243 8.039 -9.318 1.00 95.44 89 VAL A O 1
ATOM 687 N N . LEU A 1 90 ? 6.485 10.243 -9.627 1.00 96.62 90 LEU A N 1
ATOM 688 C CA . LEU A 1 90 ? 7.947 10.231 -9.583 1.00 96.62 90 LEU A CA 1
ATOM 689 C C . LEU A 1 90 ? 8.374 10.440 -8.128 1.00 96.62 90 LEU A C 1
ATOM 691 O O . LEU A 1 90 ? 8.207 11.528 -7.589 1.00 96.62 90 LEU A O 1
ATOM 695 N N . ARG A 1 91 ? 8.900 9.397 -7.475 1.00 96.44 91 ARG A N 1
ATOM 696 C CA . ARG A 1 91 ? 9.376 9.467 -6.077 1.00 96.44 91 ARG A CA 1
ATOM 697 C C . ARG A 1 91 ? 10.853 9.870 -5.998 1.00 96.44 91 ARG A C 1
ATOM 699 O O . ARG A 1 91 ? 11.555 9.464 -5.079 1.00 96.44 91 ARG A O 1
ATOM 706 N N . THR A 1 92 ? 11.330 10.622 -6.989 1.00 96.44 92 THR A N 1
ATOM 707 C CA . THR A 1 92 ? 12.748 10.928 -7.209 1.00 96.44 92 THR A CA 1
ATOM 708 C C . THR A 1 92 ? 13.384 11.600 -5.995 1.00 96.44 92 THR A C 1
ATOM 710 O O . THR A 1 92 ? 14.424 11.143 -5.533 1.00 96.44 92 THR A O 1
ATOM 713 N N . GLU A 1 93 ? 12.730 12.623 -5.438 1.00 94.56 93 GLU A N 1
ATOM 714 C CA . GLU A 1 93 ? 13.206 13.341 -4.246 1.00 94.56 93 GLU A CA 1
ATOM 715 C C . GLU A 1 93 ? 13.072 12.480 -2.978 1.00 94.56 93 GLU A C 1
ATOM 717 O O . GLU A 1 93 ? 14.052 12.271 -2.270 1.00 94.56 93 GLU A O 1
ATOM 722 N N . MET A 1 94 ? 11.887 11.900 -2.743 1.00 93.06 94 MET A N 1
ATOM 723 C CA . MET A 1 94 ? 11.581 11.045 -1.581 1.00 93.06 94 MET A CA 1
ATOM 724 C C . MET A 1 94 ? 12.515 9.828 -1.439 1.00 93.06 94 MET A C 1
ATOM 726 O O . MET A 1 94 ? 12.769 9.371 -0.328 1.00 93.06 94 MET A O 1
ATOM 730 N N . LEU A 1 95 ? 13.002 9.277 -2.554 1.00 93.44 95 LEU A N 1
ATOM 731 C CA . LEU A 1 95 ? 13.905 8.121 -2.586 1.00 93.44 95 LEU A CA 1
ATOM 732 C C . LEU A 1 95 ? 15.358 8.498 -2.911 1.00 93.44 95 LEU A C 1
ATOM 734 O O . LEU A 1 95 ? 16.130 7.621 -3.306 1.00 93.44 95 LEU A O 1
ATOM 738 N N . GLU A 1 96 ? 15.723 9.779 -2.782 1.00 95.06 96 GLU A N 1
ATOM 739 C CA . GLU A 1 96 ? 17.089 10.298 -2.968 1.00 95.06 96 GLU A CA 1
ATOM 740 C C . GLU A 1 96 ? 17.745 9.828 -4.288 1.00 95.06 96 GLU A C 1
ATOM 742 O O . GLU A 1 96 ? 18.929 9.485 -4.355 1.00 95.06 96 GLU A O 1
ATOM 747 N N . CYS A 1 97 ? 16.954 9.756 -5.361 1.00 95.69 97 CYS A N 1
ATOM 748 C CA . CYS A 1 97 ? 17.425 9.345 -6.679 1.00 95.69 97 CYS A CA 1
ATOM 749 C C . CYS A 1 97 ? 18.123 10.509 -7.398 1.00 95.69 97 CYS A C 1
ATOM 751 O O . CYS A 1 97 ? 17.781 11.675 -7.224 1.00 95.69 97 CYS A O 1
ATOM 753 N N . LEU A 1 98 ? 19.094 10.187 -8.256 1.00 95.12 98 LEU A N 1
ATOM 754 C CA . LEU A 1 98 ? 19.928 11.159 -8.978 1.00 95.12 98 LEU A CA 1
ATOM 755 C C . LEU A 1 98 ? 19.149 11.961 -10.037 1.00 95.12 98 LEU A C 1
ATOM 757 O O . LEU A 1 98 ? 19.650 12.951 -10.566 1.00 95.12 98 LEU A O 1
ATOM 761 N N . GLY A 1 99 ? 17.943 11.506 -10.373 1.00 96.56 99 GLY A N 1
ATOM 762 C CA . GLY A 1 99 ? 17.022 12.105 -11.329 1.00 96.56 99 GLY A CA 1
ATOM 763 C C . GLY A 1 99 ? 15.930 11.108 -11.715 1.00 96.56 99 GLY A C 1
ATOM 764 O O . GLY A 1 99 ? 16.011 9.925 -11.376 1.00 96.56 99 GLY A O 1
ATOM 765 N N . ASP A 1 100 ? 14.919 11.569 -12.450 1.00 98.06 100 ASP A N 1
ATOM 766 C CA . ASP A 1 100 ? 13.746 10.751 -12.791 1.00 98.06 100 ASP A CA 1
ATOM 767 C C . ASP A 1 100 ? 14.112 9.465 -13.543 1.00 98.06 100 ASP A C 1
ATOM 769 O O . ASP A 1 100 ? 13.520 8.416 -13.297 1.00 98.06 100 ASP A O 1
ATOM 773 N N . SER A 1 101 ? 15.129 9.508 -14.409 1.00 97.62 101 SER A N 1
ATOM 774 C CA . SER A 1 101 ? 15.583 8.322 -15.138 1.00 97.62 101 SER A CA 1
ATOM 775 C C . SER A 1 101 ? 16.219 7.266 -14.227 1.00 97.62 101 SER A C 1
ATOM 777 O O . SER A 1 101 ? 15.939 6.081 -14.382 1.00 97.62 101 SER A O 1
ATOM 779 N N . ASP A 1 102 ? 17.019 7.693 -13.244 1.00 97.06 102 ASP A N 1
ATOM 780 C CA . ASP A 1 102 ? 17.615 6.813 -12.228 1.00 97.06 102 ASP A CA 1
ATOM 781 C C . ASP A 1 102 ? 16.528 6.211 -11.323 1.00 97.06 102 ASP A C 1
ATOM 783 O O . ASP A 1 102 ? 16.535 5.005 -11.064 1.00 97.06 102 ASP A O 1
ATOM 787 N N . PHE A 1 103 ? 15.528 7.011 -10.929 1.00 98.00 103 PHE A N 1
ATOM 788 C CA . PHE A 1 103 ? 14.344 6.516 -10.222 1.00 98.00 103 PHE A CA 1
ATOM 789 C C . PHE A 1 103 ? 13.588 5.457 -11.042 1.00 98.00 103 PHE A C 1
ATOM 791 O O . PHE A 1 103 ? 13.296 4.383 -10.517 1.00 98.00 103 PHE A O 1
ATOM 798 N N . LEU A 1 104 ? 13.290 5.711 -12.321 1.00 98.19 104 LEU A N 1
ATOM 799 C CA . LEU A 1 104 ? 12.547 4.769 -13.167 1.00 98.19 104 LEU A CA 1
ATOM 800 C C . LEU A 1 104 ? 13.338 3.475 -13.431 1.00 98.19 104 LEU A C 1
ATOM 802 O O . LEU A 1 104 ? 12.755 2.389 -13.382 1.00 98.19 104 LEU A O 1
ATOM 806 N N . ALA A 1 105 ? 14.656 3.552 -13.633 1.00 98.00 105 ALA A N 1
ATOM 807 C CA . ALA A 1 105 ? 15.499 2.368 -13.786 1.00 98.00 105 ALA A CA 1
ATOM 808 C C . ALA A 1 105 ? 15.549 1.540 -12.488 1.00 98.00 105 ALA A C 1
ATOM 810 O O . ALA A 1 105 ? 15.283 0.335 -12.511 1.00 98.00 105 ALA A O 1
ATOM 811 N N . LYS A 1 106 ? 15.771 2.178 -11.328 1.00 97.38 106 LYS A N 1
ATOM 812 C CA . LYS A 1 106 ? 15.692 1.520 -10.006 1.00 97.38 106 LYS A CA 1
ATOM 813 C C . LYS A 1 106 ? 14.317 0.906 -9.746 1.00 97.38 106 LYS A C 1
ATOM 815 O O . LYS A 1 106 ? 14.242 -0.226 -9.274 1.00 97.38 106 LYS A O 1
ATOM 820 N N . LEU A 1 107 ? 13.237 1.609 -10.087 1.00 97.56 107 LEU A N 1
ATOM 821 C CA . LEU A 1 107 ? 11.857 1.131 -9.974 1.00 97.56 107 LEU A CA 1
ATOM 822 C C . LEU A 1 107 ? 11.640 -0.152 -10.782 1.00 97.56 107 LEU A C 1
ATOM 824 O O . LEU A 1 107 ? 11.073 -1.113 -10.260 1.00 97.56 107 LEU A O 1
ATOM 828 N N . HIS A 1 108 ? 12.102 -0.196 -12.034 1.00 97.56 108 HIS A N 1
ATOM 829 C CA . HIS A 1 108 ? 12.046 -1.414 -12.842 1.00 97.56 108 HIS A CA 1
ATOM 830 C C . HIS A 1 108 ? 12.822 -2.554 -12.174 1.00 97.56 108 HIS A C 1
ATOM 832 O O . HIS A 1 108 ? 12.264 -3.635 -11.977 1.00 97.56 108 HIS A O 1
ATOM 838 N N . CYS A 1 109 ? 14.056 -2.297 -11.732 1.00 97.25 109 CYS A N 1
ATOM 839 C CA . CYS A 1 109 ? 14.865 -3.302 -11.046 1.00 97.25 109 CYS A CA 1
ATOM 840 C C . CYS A 1 109 ? 14.175 -3.868 -9.794 1.00 97.25 109 CYS A C 1
ATOM 842 O O . CYS A 1 109 ? 14.140 -5.083 -9.593 1.00 97.25 109 CYS A O 1
ATOM 844 N N . ILE A 1 110 ? 13.583 -2.999 -8.971 1.00 96.75 110 ILE A N 1
ATOM 845 C CA . ILE A 1 110 ? 12.887 -3.376 -7.735 1.00 96.75 110 ILE A CA 1
ATOM 846 C C . ILE A 1 110 ? 11.611 -4.179 -8.031 1.00 96.75 110 ILE A C 1
ATOM 848 O O . ILE A 1 110 ? 11.361 -5.184 -7.362 1.00 96.75 110 ILE A O 1
ATOM 852 N N . ARG A 1 111 ? 10.825 -3.802 -9.050 1.00 97.19 111 ARG A N 1
ATOM 853 C CA . ARG A 1 111 ? 9.628 -4.555 -9.477 1.00 97.19 111 ARG A CA 1
ATOM 854 C C . ARG A 1 111 ? 9.970 -5.998 -9.858 1.00 97.19 111 ARG A C 1
ATOM 856 O O . ARG A 1 111 ? 9.339 -6.923 -9.346 1.00 97.19 111 ARG A O 1
ATOM 863 N N . GLN A 1 112 ? 10.995 -6.196 -10.688 1.00 96.44 112 GLN A N 1
ATOM 864 C CA . GLN A 1 112 ? 11.436 -7.536 -11.096 1.00 96.44 112 GLN A CA 1
ATOM 865 C C . GLN A 1 112 ? 12.015 -8.329 -9.913 1.00 96.44 112 GLN A C 1
ATOM 867 O O . GLN A 1 112 ? 11.727 -9.516 -9.768 1.00 96.44 112 GLN A O 1
ATOM 872 N N . ALA A 1 113 ? 12.781 -7.681 -9.026 1.00 96.62 113 ALA A N 1
ATOM 873 C CA . ALA A 1 113 ? 13.299 -8.322 -7.818 1.00 96.62 113 ALA A CA 1
ATOM 874 C C . ALA A 1 113 ? 12.161 -8.835 -6.918 1.00 96.62 113 ALA A C 1
ATOM 876 O O . ALA A 1 113 ? 12.191 -9.990 -6.493 1.00 96.62 113 ALA A O 1
ATOM 877 N N . PHE A 1 114 ? 11.113 -8.033 -6.692 1.00 97.31 114 PHE A N 1
ATOM 878 C CA . PHE A 1 114 ? 9.927 -8.483 -5.957 1.00 97.31 114 PHE A CA 1
ATOM 879 C C . PHE A 1 114 ? 9.159 -9.593 -6.680 1.00 97.31 114 PHE A C 1
ATOM 881 O O . PHE A 1 114 ? 8.666 -10.495 -6.008 1.00 97.31 114 PHE A O 1
ATOM 888 N N . GLN A 1 115 ? 9.087 -9.587 -8.015 1.00 95.25 115 GLN A N 1
ATOM 889 C CA . GLN A 1 115 ? 8.477 -10.687 -8.772 1.00 95.25 115 GLN A CA 1
ATOM 890 C C . GLN A 1 115 ? 9.202 -12.021 -8.521 1.00 95.25 115 GLN A C 1
ATOM 892 O O . GLN A 1 115 ? 8.547 -13.043 -8.324 1.00 95.25 115 GLN A O 1
ATOM 897 N N . VAL A 1 116 ? 10.539 -12.014 -8.471 1.00 96.88 116 VAL A N 1
ATOM 898 C CA . VAL A 1 116 ? 11.336 -13.208 -8.137 1.00 96.88 116 VAL A CA 1
ATOM 899 C C . VAL A 1 116 ? 11.143 -13.598 -6.670 1.00 96.88 116 VAL A C 1
ATOM 901 O O . VAL A 1 116 ? 10.752 -14.730 -6.395 1.00 96.88 116 VAL A O 1
ATOM 904 N N . ILE A 1 117 ? 11.343 -12.670 -5.728 1.00 97.31 117 ILE A N 1
ATOM 905 C CA . ILE A 1 117 ? 11.253 -12.934 -4.279 1.00 97.31 117 ILE A CA 1
ATOM 906 C C . ILE A 1 117 ? 9.871 -13.481 -3.893 1.00 97.31 117 ILE A C 1
ATOM 908 O O . ILE A 1 117 ? 9.774 -14.442 -3.133 1.00 97.31 117 ILE A O 1
ATOM 912 N N . LEU A 1 118 ? 8.795 -12.898 -4.427 1.00 96.31 118 LEU A N 1
ATOM 913 C CA . LEU A 1 118 ? 7.417 -13.262 -4.085 1.00 96.31 118 LEU A CA 1
ATOM 914 C C . LEU A 1 118 ? 6.858 -14.413 -4.931 1.00 96.31 118 LEU A C 1
ATOM 916 O O . LEU A 1 118 ? 5.732 -14.846 -4.681 1.00 96.31 118 LEU A O 1
ATOM 920 N N . SER A 1 119 ? 7.629 -14.962 -5.877 1.00 96.56 119 SER A N 1
ATOM 921 C CA . SER A 1 119 ? 7.281 -16.237 -6.521 1.00 96.56 119 SER A CA 1
ATOM 922 C C . SER A 1 119 ? 7.260 -17.389 -5.504 1.00 96.56 119 SER A C 1
ATOM 924 O O . SER A 1 119 ? 6.383 -18.257 -5.555 1.00 96.56 119 SER A O 1
ATOM 926 N N . GLU A 1 120 ? 8.136 -17.341 -4.497 1.00 97.62 120 GLU A N 1
ATOM 927 C CA . GLU A 1 120 ? 8.181 -18.316 -3.412 1.00 97.62 120 GLU A CA 1
ATOM 928 C C . GLU A 1 120 ? 7.050 -18.094 -2.398 1.00 97.62 120 GLU A C 1
ATOM 930 O O . GLU A 1 120 ? 6.933 -17.044 -1.760 1.00 97.62 120 GLU A O 1
ATOM 935 N N . THR A 1 121 ? 6.233 -19.128 -2.186 1.00 96.25 121 THR A N 1
ATOM 936 C CA . THR A 1 121 ? 5.110 -19.092 -1.234 1.00 96.25 121 THR A CA 1
ATOM 937 C C . THR A 1 121 ? 5.558 -18.791 0.198 1.00 96.25 121 THR A C 1
ATOM 939 O O . THR A 1 121 ? 4.864 -18.069 0.909 1.00 96.25 121 THR A O 1
ATOM 942 N N . ALA A 1 122 ? 6.739 -19.269 0.608 1.00 97.94 122 ALA A N 1
ATOM 943 C CA . ALA A 1 122 ? 7.288 -19.004 1.939 1.00 97.94 122 ALA A CA 1
ATOM 944 C C . ALA A 1 122 ? 7.512 -17.501 2.189 1.00 97.94 122 ALA A C 1
ATOM 946 O O . ALA A 1 122 ? 7.168 -17.001 3.259 1.00 97.94 122 ALA A O 1
ATOM 947 N N . ASN A 1 123 ? 8.002 -16.765 1.184 1.00 97.81 123 ASN A N 1
ATOM 948 C CA . ASN A 1 123 ? 8.252 -15.327 1.292 1.00 97.81 123 ASN A CA 1
ATOM 949 C C . ASN A 1 123 ? 6.941 -14.530 1.343 1.00 97.81 123 ASN A C 1
ATOM 951 O O . ASN A 1 123 ? 6.842 -13.574 2.112 1.00 97.81 123 ASN A O 1
ATOM 955 N N . ARG A 1 124 ? 5.906 -14.950 0.596 1.00 96.50 124 ARG A N 1
ATOM 956 C CA . ARG A 1 124 ? 4.562 -14.345 0.683 1.00 96.50 124 ARG A CA 1
ATOM 957 C C . ARG A 1 124 ? 3.938 -14.536 2.069 1.00 96.50 124 ARG A C 1
A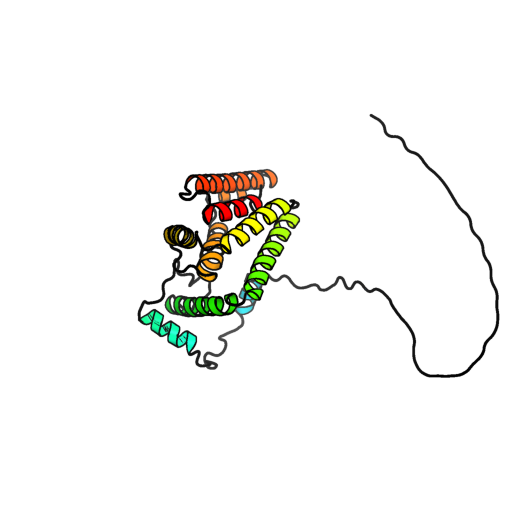TOM 959 O O . ARG A 1 124 ? 3.469 -13.560 2.650 1.00 96.50 124 ARG A O 1
ATOM 966 N N . ILE A 1 125 ? 3.997 -15.753 2.621 1.00 97.00 125 ILE A N 1
ATOM 967 C CA . ILE A 1 125 ? 3.505 -16.059 3.977 1.00 97.00 125 ILE A CA 1
ATOM 968 C C . ILE A 1 125 ? 4.269 -15.239 5.023 1.00 97.00 125 ILE A C 1
ATOM 970 O O . ILE A 1 125 ? 3.651 -14.551 5.833 1.00 97.00 125 ILE A O 1
ATOM 974 N N . PHE A 1 126 ? 5.605 -15.243 4.973 1.00 97.88 126 PHE A N 1
ATOM 975 C CA . PHE A 1 126 ? 6.445 -14.472 5.892 1.00 97.88 126 PHE A CA 1
ATOM 976 C C . PHE A 1 126 ? 6.106 -12.974 5.881 1.00 97.88 126 PHE A C 1
ATOM 978 O O . PHE A 1 126 ? 6.035 -12.345 6.940 1.00 97.88 126 PHE A O 1
ATOM 985 N N . LEU A 1 127 ? 5.874 -12.403 4.697 1.00 96.69 127 LEU A N 1
ATOM 986 C CA . LEU A 1 127 ? 5.546 -10.991 4.522 1.00 96.69 127 LEU A CA 1
ATOM 987 C C . LEU A 1 127 ? 4.153 -10.648 5.071 1.00 96.69 127 LEU A C 1
ATOM 989 O O . LEU A 1 127 ? 4.018 -9.673 5.814 1.00 96.69 127 LEU A O 1
ATOM 993 N N . ALA A 1 128 ? 3.144 -11.474 4.776 1.00 97.56 128 ALA A N 1
ATOM 994 C CA . ALA A 1 128 ? 1.789 -11.322 5.308 1.00 97.56 128 ALA A CA 1
ATOM 995 C C . ALA A 1 128 ? 1.764 -11.443 6.843 1.00 97.56 128 ALA A C 1
ATOM 997 O O . ALA A 1 128 ? 1.236 -10.565 7.530 1.00 97.56 128 ALA A O 1
ATOM 998 N N . GLU A 1 129 ? 2.412 -12.472 7.398 1.00 98.06 129 GLU A N 1
ATOM 999 C CA . GLU A 1 129 ? 2.546 -12.652 8.846 1.00 98.06 129 GLU A CA 1
ATOM 1000 C C . GLU A 1 129 ? 3.280 -11.486 9.515 1.00 98.06 129 GLU A C 1
ATOM 1002 O O . GLU A 1 129 ? 2.881 -11.045 10.594 1.00 98.06 129 GLU A O 1
ATOM 1007 N N . SER A 1 130 ? 4.359 -10.986 8.908 1.00 98.19 130 SER A N 1
ATOM 1008 C CA . SER A 1 130 ? 5.133 -9.866 9.453 1.00 98.19 130 SER A CA 1
ATOM 1009 C C . SER A 1 130 ? 4.310 -8.579 9.467 1.00 98.19 130 SER A C 1
ATOM 1011 O O . SER A 1 130 ? 4.269 -7.897 10.492 1.00 98.19 130 SER A O 1
ATOM 1013 N N . GLY A 1 131 ? 3.574 -8.291 8.387 1.00 96.38 131 GLY A N 1
ATOM 1014 C CA . GLY A 1 131 ? 2.628 -7.174 8.324 1.00 96.38 131 GLY A CA 1
ATOM 1015 C C . GLY A 1 131 ? 1.553 -7.262 9.410 1.00 96.38 131 GLY A C 1
ATOM 1016 O O . GLY A 1 131 ? 1.374 -6.313 10.178 1.00 96.38 131 GLY A O 1
ATOM 1017 N N . ARG A 1 132 ? 0.908 -8.430 9.559 1.00 98.00 132 ARG A N 1
ATOM 1018 C CA . ARG A 1 132 ? -0.077 -8.686 10.625 1.00 98.00 132 ARG A CA 1
ATOM 1019 C C . ARG A 1 132 ? 0.515 -8.476 12.018 1.00 98.00 132 ARG A C 1
ATOM 1021 O O . ARG A 1 132 ? -0.111 -7.811 12.845 1.00 98.00 132 ARG A O 1
ATOM 1028 N N . LYS A 1 133 ? 1.708 -9.016 12.293 1.00 98.19 133 LYS A N 1
ATOM 1029 C CA . LYS A 1 133 ? 2.388 -8.906 13.599 1.00 98.19 133 LYS A CA 1
ATOM 1030 C C . LYS A 1 133 ? 2.725 -7.453 13.942 1.00 98.19 133 LYS A C 1
ATOM 1032 O O . LYS A 1 133 ? 2.437 -7.024 15.057 1.00 98.19 133 LYS A O 1
ATOM 1037 N N . ILE A 1 134 ? 3.269 -6.687 12.992 1.00 96.50 134 ILE A N 1
ATOM 1038 C CA . ILE A 1 134 ? 3.607 -5.265 13.181 1.00 96.50 134 ILE A CA 1
ATOM 1039 C C . ILE A 1 134 ? 2.347 -4.446 13.485 1.00 96.50 134 ILE A C 1
ATOM 1041 O O . ILE A 1 134 ? 2.298 -3.734 14.488 1.00 96.50 134 ILE A O 1
ATOM 1045 N N . LEU A 1 135 ? 1.302 -4.577 12.664 1.00 95.94 135 LEU A N 1
ATOM 1046 C CA . LEU A 1 135 ? 0.065 -3.808 12.825 1.00 95.94 135 LEU A CA 1
ATOM 1047 C C . LEU A 1 135 ? -0.695 -4.191 14.107 1.00 95.94 135 LEU A C 1
ATOM 1049 O O . LEU A 1 135 ? -1.128 -3.307 14.848 1.00 95.94 135 LEU A O 1
ATOM 1053 N N . SER A 1 136 ? -0.762 -5.483 14.448 1.00 97.19 136 SER A N 1
ATOM 1054 C CA . SER A 1 136 ? -1.333 -5.941 15.727 1.00 97.19 136 SER A CA 1
ATOM 1055 C C . SER A 1 136 ? -0.566 -5.370 16.923 1.00 97.19 136 SER A C 1
ATOM 1057 O O . SER A 1 136 ? -1.180 -4.909 17.886 1.00 97.19 136 SER A O 1
ATOM 1059 N N . ALA A 1 137 ? 0.771 -5.333 16.860 1.00 96.62 137 ALA A N 1
ATOM 1060 C CA . ALA A 1 137 ? 1.601 -4.761 17.918 1.00 96.62 137 ALA A CA 1
ATOM 1061 C C . ALA A 1 137 ? 1.368 -3.249 18.100 1.00 96.62 137 ALA A C 1
ATOM 1063 O O . ALA A 1 137 ? 1.320 -2.779 19.239 1.00 96.62 137 ALA A O 1
ATOM 1064 N N . LEU A 1 138 ? 1.154 -2.492 17.017 1.00 93.69 138 LEU A N 1
ATOM 1065 C CA . LEU A 1 138 ? 0.784 -1.071 17.089 1.00 93.69 138 LEU A CA 1
ATOM 1066 C C . LEU A 1 138 ? -0.588 -0.870 17.756 1.00 93.69 138 LEU A C 1
ATOM 1068 O O . LEU A 1 138 ? -0.726 -0.009 18.627 1.00 93.69 138 LEU A O 1
ATOM 1072 N N . ILE A 1 139 ? -1.581 -1.701 17.428 1.00 94.38 139 ILE A N 1
ATOM 1073 C CA . ILE A 1 139 ? -2.921 -1.651 18.040 1.00 94.38 139 ILE A CA 1
ATOM 1074 C C . ILE A 1 139 ? -2.856 -1.991 19.541 1.00 94.38 139 ILE A C 1
ATOM 1076 O O . ILE A 1 139 ? -3.437 -1.280 20.367 1.00 94.38 139 ILE A O 1
ATOM 1080 N N . VAL A 1 140 ? -2.077 -3.008 19.926 1.00 95.44 140 VAL A N 1
ATOM 1081 C CA . VAL A 1 140 ? -1.814 -3.345 21.340 1.00 95.44 140 VAL A CA 1
ATOM 1082 C C . VAL A 1 140 ? -1.080 -2.208 22.058 1.00 95.44 140 VAL A C 1
ATOM 1084 O O . VAL A 1 140 ? -1.426 -1.869 23.192 1.00 95.44 140 VAL A O 1
ATOM 1087 N N . LYS A 1 141 ? -0.106 -1.555 21.407 1.00 93.94 141 LYS A N 1
ATOM 1088 C CA . LYS A 1 141 ? 0.607 -0.387 21.956 1.00 93.94 141 LYS A CA 1
ATOM 1089 C C . LYS A 1 141 ? -0.336 0.798 22.197 1.00 93.94 141 LYS A C 1
ATOM 1091 O O . LYS A 1 141 ? -0.197 1.475 23.216 1.00 93.94 141 LYS A O 1
ATOM 1096 N N . ALA A 1 142 ? -1.333 0.980 21.331 1.00 89.56 142 ALA A N 1
ATOM 1097 C CA . ALA A 1 142 ? -2.448 1.916 21.497 1.00 89.56 142 ALA A CA 1
ATOM 1098 C C . ALA A 1 142 ? -3.505 1.460 22.534 1.00 89.56 142 ALA A C 1
ATOM 1100 O O . ALA A 1 142 ? -4.555 2.085 22.657 1.00 89.56 142 ALA A O 1
ATOM 1101 N N . ARG A 1 143 ? -3.231 0.395 23.307 1.00 92.31 143 ARG A N 1
ATOM 1102 C CA . ARG A 1 143 ? -4.095 -0.182 24.359 1.00 92.31 143 ARG A CA 1
ATOM 1103 C C . ARG A 1 143 ? -5.446 -0.704 23.852 1.00 92.31 143 ARG A C 1
ATOM 1105 O O . ARG A 1 143 ? -6.414 -0.756 24.610 1.00 92.31 143 ARG A O 1
ATOM 1112 N N . LYS A 1 144 ? -5.505 -1.120 22.586 1.00 91.69 144 LYS A N 1
ATOM 1113 C CA . LYS A 1 144 ? -6.687 -1.708 21.942 1.00 91.69 144 LYS A CA 1
ATOM 1114 C C . LYS A 1 144 ? -6.515 -3.217 21.755 1.00 91.69 144 LYS A C 1
ATOM 1116 O O . LYS A 1 144 ? -5.408 -3.745 21.803 1.00 91.69 144 LYS A O 1
ATOM 1121 N N . ASN A 1 145 ? -7.628 -3.917 21.542 1.00 94.94 145 ASN A N 1
ATOM 1122 C CA . ASN A 1 145 ? -7.622 -5.345 21.225 1.00 94.94 145 ASN A CA 1
ATOM 1123 C C . ASN A 1 145 ? -7.428 -5.535 19.703 1.00 94.94 145 ASN A C 1
ATOM 1125 O O . ASN A 1 145 ? -8.287 -5.072 18.950 1.00 94.94 145 ASN A O 1
ATOM 1129 N N . PRO A 1 146 ? -6.360 -6.215 19.240 1.00 96.94 146 PRO A N 1
ATOM 1130 C CA . PRO A 1 146 ? -6.084 -6.402 17.817 1.00 96.94 146 PRO A CA 1
ATOM 1131 C C . PRO A 1 146 ? -7.006 -7.419 17.138 1.00 96.94 146 PRO A C 1
ATOM 1133 O O . PRO A 1 146 ? -7.028 -7.462 15.914 1.00 96.94 146 PRO A O 1
ATOM 1136 N N . LYS A 1 147 ? -7.805 -8.207 17.875 1.00 97.31 147 LYS A N 1
ATOM 1137 C CA . LYS A 1 147 ? -8.539 -9.349 17.305 1.00 97.31 147 LYS A CA 1
ATOM 1138 C C . LYS A 1 147 ? -9.395 -8.987 16.083 1.00 97.31 147 LYS A C 1
ATOM 1140 O O . LYS A 1 147 ? -9.309 -9.672 15.076 1.00 97.31 147 LYS A O 1
ATOM 1145 N N . LYS A 1 148 ? -10.135 -7.872 16.126 1.00 97.06 148 LYS A N 1
ATOM 1146 C CA . LYS A 1 148 ? -10.934 -7.417 14.971 1.00 97.06 148 LYS A CA 1
ATOM 1147 C C . LYS A 1 148 ? -10.089 -7.015 13.762 1.00 97.06 148 LYS A C 1
ATOM 1149 O O . LYS A 1 148 ? -10.536 -7.209 12.640 1.00 97.06 148 LYS A O 1
ATOM 1154 N N . PHE A 1 149 ? -8.908 -6.433 13.987 1.00 97.69 149 PHE A N 1
ATOM 1155 C CA . PHE A 1 149 ? -7.950 -6.147 12.918 1.00 97.69 149 PHE A CA 1
ATOM 1156 C C . PHE A 1 149 ? -7.428 -7.452 12.312 1.00 97.69 149 PHE A C 1
ATOM 1158 O O . PHE A 1 149 ? -7.391 -7.577 11.096 1.00 97.69 149 PHE A O 1
ATOM 1165 N N . GLU A 1 150 ? -7.064 -8.421 13.152 1.00 98.25 150 GLU A N 1
ATOM 1166 C CA . GLU A 1 150 ? -6.573 -9.720 12.695 1.00 98.25 150 GLU A CA 1
ATOM 1167 C C . GLU A 1 150 ? -7.624 -10.474 11.872 1.00 98.25 150 GLU A C 1
ATOM 1169 O O . GLU A 1 150 ? -7.277 -11.023 10.835 1.00 98.25 150 GLU A O 1
ATOM 1174 N N . ASP A 1 151 ? -8.896 -10.433 12.282 1.00 98.38 151 ASP A N 1
ATOM 1175 C CA . ASP A 1 151 ? -10.005 -11.049 11.542 1.00 98.38 151 ASP A CA 1
ATOM 1176 C C . ASP A 1 151 ? -10.140 -10.454 10.124 1.00 98.38 151 ASP A C 1
ATOM 1178 O O . ASP A 1 151 ? -10.092 -11.195 9.145 1.00 98.38 151 ASP A O 1
ATOM 1182 N N . VAL A 1 152 ? -10.208 -9.121 9.983 1.00 98.12 152 VAL A N 1
ATOM 1183 C CA . VAL A 1 152 ? -10.325 -8.475 8.653 1.00 98.12 152 VAL A CA 1
ATOM 1184 C C . VAL A 1 152 ? -9.027 -8.516 7.834 1.00 98.12 152 VAL A C 1
ATOM 1186 O O . VAL A 1 152 ? -9.059 -8.383 6.610 1.00 98.12 152 VAL A O 1
ATOM 1189 N N . PHE A 1 153 ? -7.872 -8.683 8.484 1.00 98.38 153 PHE A N 1
ATOM 1190 C CA . PHE A 1 153 ? -6.598 -8.899 7.798 1.00 98.38 153 PHE A CA 1
ATOM 1191 C C . PHE A 1 153 ? -6.543 -10.305 7.198 1.00 98.38 153 PHE A C 1
ATOM 1193 O O . PHE A 1 153 ? -6.182 -10.450 6.033 1.00 98.38 153 PHE A O 1
ATOM 1200 N N . ASP A 1 154 ? -6.947 -11.327 7.954 1.00 98.19 154 ASP A N 1
ATOM 1201 C CA . ASP A 1 154 ? -7.012 -12.705 7.465 1.00 98.19 154 ASP A CA 1
ATOM 1202 C C . ASP A 1 154 ? -8.047 -12.843 6.330 1.00 98.19 154 ASP A C 1
ATOM 1204 O O . ASP A 1 154 ? -7.768 -13.513 5.336 1.00 98.19 154 ASP A O 1
ATOM 1208 N N . GLU A 1 155 ? -9.183 -12.133 6.402 1.00 97.94 155 GLU A N 1
ATOM 1209 C CA . GLU A 1 155 ? -10.145 -12.011 5.289 1.00 97.94 155 GLU A CA 1
ATOM 1210 C C . GLU A 1 155 ? -9.514 -11.397 4.025 1.00 97.94 155 GLU A C 1
ATOM 1212 O O . GLU A 1 155 ? -9.738 -11.901 2.926 1.00 97.94 155 GLU A O 1
ATOM 1217 N N . MET A 1 156 ? -8.696 -10.345 4.154 1.00 97.62 156 MET A N 1
ATOM 1218 C CA . MET A 1 156 ? -7.989 -9.735 3.016 1.00 97.62 156 MET A CA 1
ATOM 1219 C C . MET A 1 156 ? -6.937 -10.669 2.408 1.00 97.62 156 MET A C 1
ATOM 1221 O O . MET A 1 156 ? -6.789 -10.705 1.188 1.00 97.62 156 MET A O 1
ATOM 1225 N N . ILE A 1 157 ? -6.198 -11.425 3.226 1.00 97.00 157 ILE A N 1
ATOM 1226 C CA . ILE A 1 157 ? -5.243 -12.417 2.712 1.00 97.00 157 ILE A CA 1
ATOM 1227 C C . ILE A 1 157 ? -5.990 -13.533 1.974 1.00 97.00 157 ILE A C 1
ATOM 1229 O O . ILE A 1 157 ? -5.609 -13.865 0.856 1.00 97.00 157 ILE A O 1
ATOM 1233 N N . TYR A 1 158 ? -7.087 -14.044 2.541 1.00 96.56 158 TYR A N 1
ATOM 1234 C CA . TYR A 1 158 ? -7.926 -15.055 1.893 1.00 96.56 158 TYR A CA 1
ATOM 1235 C C . TYR A 1 158 ? -8.522 -14.571 0.561 1.00 96.56 158 TYR A C 1
ATOM 1237 O O . TYR A 1 158 ? -8.519 -15.326 -0.414 1.00 96.56 158 TYR A O 1
ATOM 1245 N N . PHE A 1 159 ? -8.981 -13.314 0.505 1.00 96.75 159 PHE A N 1
ATOM 1246 C CA . PHE A 1 159 ? -9.400 -12.646 -0.731 1.00 96.75 159 PHE A CA 1
ATOM 1247 C C . PHE A 1 159 ? -8.260 -12.650 -1.755 1.00 96.75 159 PHE A C 1
ATOM 1249 O O . PHE A 1 159 ? -8.413 -13.227 -2.820 1.00 96.75 159 PHE A O 1
ATOM 1256 N N . LEU A 1 160 ? -7.076 -12.124 -1.416 1.00 94.75 160 LEU A N 1
ATOM 1257 C CA . LEU A 1 160 ? -5.926 -12.060 -2.335 1.00 94.75 160 LEU A CA 1
ATOM 1258 C C . LEU A 1 160 ? -5.393 -13.428 -2.818 1.00 94.75 160 LEU A C 1
ATOM 1260 O O . LEU A 1 160 ? -4.598 -13.463 -3.758 1.00 94.75 160 LEU A O 1
ATOM 1264 N N . GLU A 1 161 ? -5.783 -14.541 -2.190 1.00 92.56 161 GLU A N 1
ATOM 1265 C CA . GLU A 1 161 ? -5.475 -15.899 -2.663 1.00 92.56 161 GLU A CA 1
ATOM 1266 C C . GLU A 1 161 ? -6.455 -16.423 -3.726 1.00 92.56 161 GLU A C 1
ATOM 1268 O O . GLU A 1 161 ? -6.105 -17.356 -4.456 1.00 92.56 161 GLU A O 1
ATOM 1273 N N . GLN A 1 162 ? -7.658 -15.848 -3.841 1.00 94.12 162 GLN A N 1
ATOM 1274 C CA . GLN A 1 162 ? -8.603 -16.209 -4.900 1.00 94.12 162 GLN A CA 1
ATOM 1275 C C . GLN A 1 162 ? -8.197 -15.563 -6.234 1.00 94.12 162 GLN A C 1
ATOM 1277 O O . GLN A 1 162 ? -7.282 -14.738 -6.307 1.00 94.12 162 GLN A O 1
ATOM 1282 N N . THR A 1 163 ? -8.808 -16.010 -7.337 1.00 92.25 163 THR A N 1
ATOM 1283 C CA . THR A 1 163 ? -8.413 -15.557 -8.685 1.00 92.25 163 THR A CA 1
ATOM 1284 C C . THR A 1 163 ? -9.537 -15.054 -9.579 1.00 92.25 163 THR A C 1
ATOM 1286 O O . THR A 1 163 ? -9.268 -14.442 -10.610 1.00 92.25 163 THR A O 1
ATOM 1289 N N . ASP A 1 164 ? -10.784 -15.244 -9.172 1.00 94.75 164 ASP A N 1
ATOM 1290 C CA . ASP A 1 164 ? -11.996 -14.852 -9.887 1.00 94.75 164 ASP A CA 1
ATOM 1291 C C . ASP A 1 164 ? -12.246 -13.334 -9.902 1.00 94.75 164 ASP A C 1
ATOM 1293 O O . ASP A 1 164 ? -12.928 -12.833 -10.796 1.00 94.75 164 ASP A O 1
ATOM 1297 N N . HIS A 1 165 ? -11.658 -12.588 -8.964 1.00 93.19 165 HIS A N 1
ATOM 1298 C CA . HIS A 1 165 ? -11.819 -11.135 -8.849 1.00 93.19 165 HIS A CA 1
ATOM 1299 C C . HIS A 1 165 ? -10.623 -10.309 -9.364 1.00 93.19 165 HIS A C 1
ATOM 1301 O O . HIS A 1 165 ? -10.724 -9.079 -9.344 1.00 93.19 165 HIS A O 1
ATOM 1307 N N . TRP A 1 166 ? -9.511 -10.907 -9.830 1.00 93.62 166 TRP A N 1
ATOM 1308 C CA . TRP A 1 166 ? -8.299 -10.142 -10.196 1.00 93.62 166 TRP A CA 1
ATOM 1309 C C . TRP A 1 166 ? -8.553 -9.059 -11.252 1.00 93.62 166 TRP A C 1
ATOM 1311 O O . TRP A 1 166 ? -8.091 -7.938 -11.059 1.00 93.62 166 TRP A O 1
ATOM 1321 N N . ASP A 1 167 ? -9.348 -9.334 -12.292 1.00 95.38 167 ASP A N 1
ATOM 1322 C CA . ASP A 1 167 ? -9.728 -8.338 -13.313 1.00 95.38 167 ASP A CA 1
ATOM 1323 C C . ASP A 1 167 ? -10.409 -7.104 -12.687 1.00 95.38 167 ASP A C 1
ATOM 1325 O O . ASP A 1 167 ? -10.204 -5.959 -13.099 1.00 95.38 167 ASP A O 1
ATOM 1329 N N . SER A 1 168 ? -11.223 -7.327 -11.650 1.00 95.25 168 SER A N 1
ATOM 1330 C CA . SER A 1 168 ? -11.909 -6.259 -10.922 1.00 95.25 168 SER A CA 1
ATOM 1331 C C . SER A 1 168 ? -10.964 -5.506 -9.979 1.00 95.25 168 SER A C 1
ATOM 1333 O O . SER A 1 168 ? -11.006 -4.277 -9.925 1.00 95.25 168 SER A O 1
ATOM 1335 N N . THR A 1 169 ? -10.046 -6.218 -9.316 1.00 96.31 169 THR A N 1
ATOM 1336 C CA . THR A 1 169 ? -8.969 -5.647 -8.494 1.00 96.31 169 THR A CA 1
ATOM 1337 C C . THR A 1 169 ? -8.031 -4.772 -9.331 1.00 96.31 169 THR A C 1
ATOM 1339 O O . THR A 1 169 ? -7.721 -3.649 -8.926 1.00 96.31 169 THR A O 1
ATOM 1342 N N . GLU A 1 170 ? -7.626 -5.232 -10.517 1.00 95.94 170 GLU A N 1
ATOM 1343 C CA . GLU A 1 170 ? -6.819 -4.453 -11.460 1.00 95.94 170 GLU A CA 1
ATOM 1344 C C . GLU A 1 170 ? -7.572 -3.199 -11.913 1.00 95.94 170 GLU A C 1
ATOM 1346 O O . GLU A 1 170 ? -7.017 -2.104 -11.855 1.00 95.94 170 GLU A O 1
ATOM 1351 N N . MET A 1 171 ? -8.855 -3.316 -12.273 1.00 95.56 171 MET A N 1
ATOM 1352 C CA . MET A 1 171 ? -9.680 -2.167 -12.663 1.00 95.56 171 MET A CA 1
ATOM 1353 C C . MET A 1 171 ? -9.811 -1.121 -11.543 1.00 95.56 171 MET A C 1
ATOM 1355 O O . MET A 1 171 ? -9.719 0.081 -11.809 1.00 95.56 171 MET A O 1
ATOM 1359 N N . GLU A 1 172 ? -10.012 -1.548 -10.292 1.00 96.50 172 GLU A N 1
ATOM 1360 C CA . GLU A 1 172 ? -10.078 -0.647 -9.135 1.00 96.50 172 GLU A CA 1
ATOM 1361 C C . GLU A 1 172 ? -8.757 0.100 -8.907 1.00 96.50 172 GLU A C 1
ATOM 1363 O O . GLU A 1 172 ? -8.759 1.321 -8.709 1.00 96.50 172 GLU A O 1
ATOM 1368 N N . LEU A 1 173 ? -7.629 -0.610 -8.954 1.00 96.38 173 LEU A N 1
ATOM 1369 C CA . LEU A 1 173 ? -6.297 -0.048 -8.720 1.00 96.38 173 LEU A CA 1
ATOM 1370 C C . LEU A 1 173 ? -5.833 0.837 -9.890 1.00 96.38 173 LEU A C 1
ATOM 1372 O O . LEU A 1 173 ? -5.336 1.945 -9.669 1.00 96.38 173 LEU A O 1
ATOM 1376 N N . ALA A 1 174 ? -6.084 0.430 -11.135 1.00 95.75 174 ALA A N 1
ATOM 1377 C CA . ALA A 1 174 ? -5.807 1.227 -12.331 1.00 95.75 174 ALA A CA 1
ATOM 1378 C C . ALA A 1 174 ? -6.613 2.538 -12.348 1.00 95.75 174 ALA A C 1
ATOM 1380 O O . ALA A 1 174 ? -6.085 3.586 -12.724 1.00 95.75 174 ALA A O 1
ATOM 1381 N N . ALA A 1 175 ? -7.853 2.534 -11.839 1.00 94.69 175 ALA A N 1
ATOM 1382 C CA . ALA A 1 175 ? -8.650 3.752 -11.642 1.00 94.69 175 ALA A CA 1
ATOM 1383 C C . ALA A 1 175 ? -8.071 4.715 -10.579 1.00 94.69 175 ALA A C 1
ATOM 1385 O O . ALA A 1 175 ? -8.509 5.863 -10.486 1.00 94.69 175 ALA A O 1
ATOM 1386 N N . ARG A 1 176 ? -7.076 4.276 -9.795 1.00 93.56 176 ARG A N 1
ATOM 1387 C CA . ARG A 1 176 ? -6.255 5.097 -8.883 1.00 93.56 176 ARG A CA 1
ATOM 1388 C C . ARG A 1 176 ? -4.843 5.362 -9.424 1.00 93.56 176 ARG A C 1
ATOM 1390 O O . ARG A 1 176 ? -4.013 5.933 -8.723 1.00 93.56 176 ARG A O 1
ATOM 1397 N N . GLY A 1 177 ? -4.575 4.992 -10.676 1.00 94.88 177 GLY A N 1
ATOM 1398 C CA . GLY A 1 177 ? -3.319 5.254 -11.378 1.00 94.88 177 GLY A CA 1
ATOM 1399 C C . GLY A 1 177 ? -2.203 4.238 -11.130 1.00 94.88 177 GLY A C 1
ATOM 1400 O O . GLY A 1 177 ? -1.116 4.431 -11.679 1.00 94.88 177 GLY A O 1
ATOM 1401 N N . VAL A 1 178 ? -2.454 3.180 -10.349 1.00 96.56 178 VAL A N 1
ATOM 1402 C CA . VAL A 1 178 ? -1.528 2.048 -10.155 1.00 96.56 178 VAL A CA 1
ATOM 1403 C C . VAL A 1 178 ? -1.205 1.445 -11.526 1.00 96.56 178 VAL A C 1
ATOM 1405 O O . VAL A 1 178 ? -2.111 1.242 -12.333 1.00 96.56 178 VAL A O 1
ATOM 1408 N N . LYS A 1 179 ? 0.083 1.236 -11.831 1.00 93.19 179 LYS A N 1
ATOM 1409 C CA . LYS A 1 179 ? 0.531 0.867 -13.188 1.00 93.19 179 LYS A CA 1
ATOM 1410 C C . LYS A 1 179 ? 0.637 -0.633 -13.391 1.00 93.19 179 LYS A C 1
ATOM 1412 O O . LYS A 1 179 ? 0.334 -1.123 -14.472 1.00 93.19 179 LYS A O 1
ATOM 1417 N N . ASN A 1 180 ? 1.065 -1.344 -12.357 1.00 92.88 180 ASN A N 1
ATOM 1418 C CA . ASN A 1 180 ? 1.279 -2.777 -12.395 1.00 92.88 180 ASN A CA 1
ATOM 1419 C C . ASN A 1 180 ? 0.702 -3.404 -11.124 1.00 92.88 180 ASN A C 1
ATOM 1421 O O . ASN A 1 180 ? 0.886 -2.882 -10.027 1.00 92.88 180 ASN A O 1
ATOM 1425 N N . LEU A 1 181 ? 0.057 -4.558 -11.253 1.00 94.00 181 LEU A N 1
ATOM 1426 C CA . LEU A 1 181 ? -0.488 -5.302 -10.122 1.00 94.00 181 LEU A CA 1
ATOM 1427 C C . LEU A 1 181 ? 0.618 -6.104 -9.412 1.00 94.00 181 LEU A C 1
ATOM 1429 O O . LEU A 1 181 ? 0.713 -7.322 -9.528 1.00 94.00 181 LEU A O 1
ATOM 1433 N N . ASN A 1 182 ? 1.518 -5.392 -8.731 1.00 94.25 182 ASN A N 1
ATOM 1434 C CA . ASN A 1 182 ? 2.661 -5.960 -8.015 1.00 94.25 182 ASN A CA 1
ATOM 1435 C C . ASN A 1 182 ? 2.818 -5.341 -6.613 1.00 94.25 182 ASN A C 1
ATOM 1437 O O . ASN A 1 182 ? 2.204 -4.325 -6.284 1.00 94.25 182 ASN A O 1
ATOM 1441 N N . PHE A 1 183 ? 3.673 -5.950 -5.787 1.00 96.12 183 PHE A N 1
ATOM 1442 C CA . PHE A 1 183 ? 3.882 -5.529 -4.400 1.00 96.12 183 PHE A CA 1
ATOM 1443 C C . PHE A 1 183 ? 4.418 -4.095 -4.248 1.00 96.12 183 PHE A C 1
ATOM 1445 O O . PHE A 1 183 ? 3.960 -3.375 -3.364 1.00 96.12 183 PHE A O 1
ATOM 1452 N N . TYR A 1 184 ? 5.346 -3.658 -5.105 1.00 96.88 184 TYR A N 1
ATOM 1453 C CA . TYR A 1 184 ? 5.862 -2.291 -5.056 1.00 96.88 184 TYR A CA 1
ATOM 1454 C C . TYR A 1 184 ? 4.751 -1.284 -5.360 1.00 96.88 184 TYR A C 1
ATOM 1456 O O . TYR A 1 184 ? 4.481 -0.404 -4.552 1.00 96.88 184 TYR A O 1
ATOM 1464 N N . ASP A 1 185 ? 4.084 -1.425 -6.504 1.00 97.50 185 ASP A N 1
ATOM 1465 C CA . ASP A 1 185 ? 3.084 -0.467 -6.984 1.00 97.50 185 ASP A CA 1
ATOM 1466 C C . ASP A 1 185 ? 1.879 -0.348 -6.042 1.00 97.50 185 ASP A C 1
ATOM 1468 O O . ASP A 1 185 ? 1.384 0.755 -5.815 1.00 97.50 185 ASP A O 1
ATOM 1472 N N . VAL A 1 186 ? 1.410 -1.471 -5.487 1.00 97.12 186 VAL A N 1
ATOM 1473 C CA . VAL A 1 186 ? 0.229 -1.498 -4.613 1.00 97.12 186 VAL A CA 1
ATOM 1474 C C . VAL A 1 186 ? 0.587 -1.178 -3.164 1.00 97.12 186 VAL A C 1
ATOM 1476 O O . VAL A 1 186 ? -0.047 -0.318 -2.560 1.00 97.12 186 VAL A O 1
ATOM 1479 N N . VAL A 1 187 ? 1.574 -1.865 -2.580 1.00 96.81 187 VAL A N 1
ATOM 1480 C CA . VAL A 1 187 ? 1.842 -1.775 -1.135 1.00 96.81 187 VAL A CA 1
ATOM 1481 C C . VAL A 1 187 ? 2.837 -0.668 -0.818 1.00 96.81 187 VAL A C 1
ATOM 1483 O O . VAL A 1 187 ? 2.590 0.119 0.092 1.00 96.81 187 VAL A O 1
ATOM 1486 N N . LEU A 1 188 ? 3.944 -0.577 -1.556 1.00 96.88 188 LEU A N 1
ATOM 1487 C CA . LEU A 1 188 ? 4.969 0.426 -1.266 1.00 96.88 188 LEU A CA 1
ATOM 1488 C C . LEU A 1 188 ? 4.545 1.809 -1.774 1.00 96.88 188 LEU A C 1
ATOM 1490 O O . LEU A 1 188 ? 4.422 2.723 -0.969 1.00 96.88 188 LEU A O 1
ATOM 1494 N N . ASP A 1 189 ? 4.259 1.971 -3.067 1.00 97.06 189 ASP A N 1
ATOM 1495 C CA . ASP A 1 189 ? 3.908 3.272 -3.648 1.00 97.06 189 ASP A CA 1
ATOM 1496 C C . ASP A 1 189 ? 2.494 3.743 -3.271 1.00 97.06 189 ASP A C 1
ATOM 1498 O O . ASP A 1 189 ? 2.341 4.816 -2.690 1.00 97.06 189 ASP A O 1
ATOM 1502 N N . PHE A 1 190 ? 1.456 2.970 -3.607 1.00 97.31 190 PHE A N 1
ATOM 1503 C CA . PHE A 1 190 ? 0.069 3.420 -3.447 1.00 97.31 190 PHE A CA 1
ATOM 1504 C C . PHE A 1 190 ? -0.449 3.392 -2.000 1.00 97.31 190 PHE A C 1
ATOM 1506 O O . PHE A 1 190 ? -1.303 4.205 -1.654 1.00 97.31 190 PHE A O 1
ATOM 1513 N N . ILE A 1 191 ? 0.034 2.486 -1.143 1.00 95.88 191 ILE A N 1
ATOM 151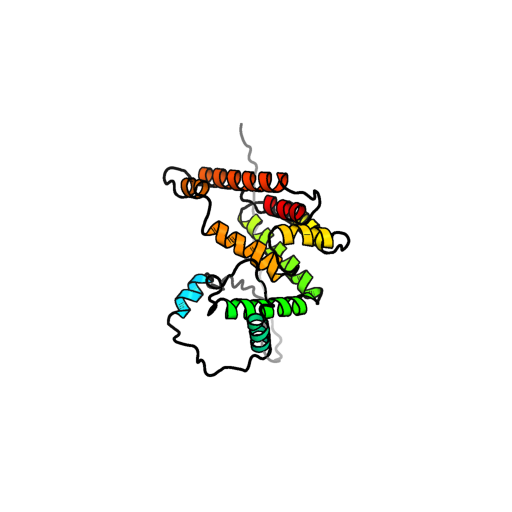4 C CA . ILE A 1 191 ? -0.392 2.437 0.265 1.00 95.88 191 ILE A CA 1
ATOM 1515 C C . ILE A 1 191 ? 0.589 3.194 1.163 1.00 95.88 191 ILE A C 1
ATOM 1517 O O . ILE A 1 191 ? 0.166 4.127 1.844 1.00 95.88 191 ILE A O 1
ATOM 1521 N N . LEU A 1 192 ? 1.872 2.816 1.202 1.00 95.06 192 LEU A N 1
ATOM 1522 C CA . LEU A 1 192 ? 2.811 3.386 2.178 1.00 95.06 192 LEU A CA 1
ATOM 1523 C C . LEU A 1 192 ? 3.281 4.801 1.814 1.00 95.06 192 LEU A C 1
ATOM 1525 O O . LEU A 1 192 ? 3.158 5.684 2.658 1.00 95.06 192 LEU A O 1
ATOM 1529 N N . MET A 1 193 ? 3.765 5.051 0.591 1.00 95.62 193 MET A N 1
ATOM 1530 C CA . MET A 1 193 ? 4.279 6.384 0.230 1.00 95.62 193 MET A CA 1
ATOM 1531 C C . MET A 1 193 ? 3.175 7.450 0.203 1.00 95.62 193 MET A C 1
ATOM 1533 O O . MET A 1 193 ? 3.380 8.523 0.761 1.00 95.62 193 MET A O 1
ATOM 1537 N N . ASP A 1 194 ? 1.983 7.146 -0.330 1.00 94.62 194 ASP A N 1
ATOM 1538 C CA . ASP A 1 194 ? 0.827 8.062 -0.227 1.00 94.62 194 ASP A CA 1
ATOM 1539 C C . ASP A 1 194 ? 0.464 8.356 1.242 1.00 94.62 194 ASP A C 1
ATOM 1541 O O . ASP A 1 194 ? 0.141 9.491 1.583 1.00 94.62 194 ASP A O 1
ATOM 1545 N N . SER A 1 195 ? 0.565 7.362 2.138 1.00 91.94 195 SER A N 1
ATOM 1546 C CA . SER A 1 195 ? 0.311 7.567 3.573 1.00 91.94 195 SER A CA 1
ATOM 1547 C C . SER A 1 195 ? 1.371 8.440 4.253 1.00 91.94 195 SER A C 1
ATOM 1549 O O . SER A 1 195 ? 1.050 9.122 5.227 1.00 91.94 195 SER A O 1
ATOM 1551 N N . PHE A 1 196 ? 2.620 8.430 3.776 1.00 92.31 196 PHE A N 1
ATOM 1552 C CA . PHE A 1 196 ? 3.662 9.336 4.264 1.00 92.31 196 PHE A CA 1
ATOM 1553 C C . PHE A 1 196 ? 3.453 10.765 3.748 1.00 92.31 196 PHE A C 1
ATOM 1555 O O . PHE A 1 196 ? 3.519 11.697 4.545 1.00 92.31 196 PHE A O 1
ATOM 1562 N N . GLU A 1 197 ? 3.083 10.955 2.478 1.00 91.94 197 GLU A N 1
ATOM 1563 C CA . GLU A 1 197 ? 2.755 12.289 1.947 1.00 91.94 197 GLU A CA 1
ATOM 1564 C C . GLU A 1 197 ? 1.527 12.907 2.631 1.00 91.94 197 GLU A C 1
ATOM 1566 O O . GLU A 1 197 ? 1.561 14.089 2.983 1.00 91.94 197 GLU A O 1
ATOM 1571 N N . ASP A 1 198 ? 0.479 12.112 2.891 1.00 89.12 198 ASP A N 1
ATOM 1572 C CA . ASP A 1 198 ? -0.703 12.515 3.674 1.00 89.12 198 ASP A CA 1
ATOM 1573 C C . ASP A 1 198 ? -0.335 12.894 5.130 1.00 89.12 198 ASP A C 1
ATOM 1575 O O . ASP A 1 198 ? -1.006 13.731 5.745 1.00 89.12 198 ASP A O 1
ATOM 1579 N N . LEU A 1 199 ? 0.720 12.292 5.699 1.00 87.88 199 LEU A N 1
ATOM 1580 C CA . LEU A 1 199 ? 1.209 12.566 7.058 1.00 87.88 199 LEU A CA 1
ATOM 1581 C C . LEU A 1 199 ? 2.098 13.817 7.130 1.00 87.88 199 LEU A C 1
ATOM 1583 O O . LEU A 1 199 ? 2.026 14.552 8.117 1.00 87.88 199 LEU A O 1
ATOM 1587 N N . GLU A 1 200 ? 2.909 14.069 6.104 1.00 89.38 200 GLU A N 1
ATOM 1588 C CA . GLU A 1 200 ? 3.712 15.290 5.956 1.00 89.38 200 GLU A CA 1
ATOM 1589 C C . GLU A 1 200 ? 2.843 16.507 5.609 1.00 89.38 200 GLU A C 1
ATOM 1591 O O . GLU A 1 200 ? 3.084 17.611 6.103 1.00 89.38 200 GLU A O 1
ATOM 1596 N N . ASN A 1 201 ? 1.784 16.302 4.817 1.00 89.12 201 ASN A N 1
ATOM 1597 C CA . ASN A 1 201 ? 0.904 17.351 4.299 1.00 89.12 201 ASN A CA 1
ATOM 1598 C C . ASN A 1 201 ? -0.561 17.187 4.764 1.00 89.12 201 ASN A C 1
ATOM 1600 O O . ASN A 1 201 ? -1.482 17.209 3.939 1.00 89.12 201 ASN A O 1
ATOM 1604 N N . PRO A 1 202 ? -0.837 17.061 6.079 1.00 88.50 202 PRO A N 1
ATOM 1605 C CA . PRO A 1 202 ? -2.177 16.759 6.564 1.00 88.50 202 PRO A CA 1
ATOM 1606 C C . PRO A 1 202 ? -3.145 17.919 6.274 1.00 88.50 202 PRO A C 1
ATOM 1608 O O . PRO A 1 202 ? -2.733 19.085 6.296 1.00 88.50 202 PRO A O 1
ATOM 1611 N N . PRO A 1 203 ? -4.453 17.660 6.072 1.00 87.38 203 PRO A N 1
ATOM 1612 C CA . PRO A 1 203 ? -5.431 18.701 5.760 1.00 87.38 203 PRO A CA 1
ATOM 1613 C C . PRO A 1 203 ? -5.428 19.863 6.763 1.00 87.38 203 PRO A C 1
ATOM 1615 O O . PRO A 1 203 ? -5.299 19.658 7.971 1.00 87.38 203 PRO A O 1
ATOM 1618 N N . THR A 1 204 ? -5.660 21.095 6.299 1.00 87.88 204 THR A N 1
ATOM 1619 C CA . THR A 1 204 ? -5.625 22.305 7.149 1.00 87.88 204 THR A CA 1
ATOM 1620 C C . THR A 1 204 ? -6.562 22.223 8.363 1.00 87.88 204 THR A C 1
ATOM 1622 O O . THR A 1 204 ? -6.265 22.779 9.417 1.00 87.88 204 THR A O 1
ATOM 1625 N N . SER A 1 205 ? -7.676 21.491 8.261 1.00 85.94 205 SER A N 1
ATOM 1626 C CA . SER A 1 205 ? -8.570 21.189 9.389 1.00 85.94 205 SER A CA 1
ATOM 1627 C C . SER A 1 205 ? -7.882 20.380 10.498 1.00 85.94 205 SER A C 1
ATOM 1629 O O . SER A 1 205 ? -8.024 20.728 11.671 1.00 85.94 205 SER A O 1
ATOM 1631 N N . ILE A 1 206 ? -7.095 19.360 10.140 1.00 88.62 206 ILE A N 1
ATOM 1632 C CA . ILE A 1 206 ? -6.258 18.578 11.063 1.00 88.62 206 ILE A CA 1
ATOM 1633 C C . ILE A 1 206 ? -5.173 19.473 11.662 1.00 88.62 206 ILE A C 1
ATOM 1635 O O . ILE A 1 206 ? -5.054 19.546 12.886 1.00 88.62 206 ILE A O 1
ATOM 1639 N N . GLN A 1 207 ? -4.432 20.208 10.823 1.00 90.00 207 GLN A N 1
ATOM 1640 C CA . GLN A 1 207 ? -3.362 21.106 11.279 1.00 90.00 207 GLN A CA 1
ATOM 1641 C C . GLN A 1 207 ? -3.872 22.115 12.314 1.00 90.00 207 GLN A C 1
ATOM 1643 O O . GLN A 1 207 ? -3.271 22.274 13.375 1.00 90.00 207 GLN A O 1
ATOM 1648 N N . ASN A 1 208 ? -5.016 22.753 12.049 1.00 90.62 208 ASN A N 1
ATOM 1649 C CA . ASN A 1 208 ? -5.627 23.725 12.954 1.00 90.62 208 ASN A CA 1
ATOM 1650 C C . ASN A 1 208 ? -5.982 23.122 14.320 1.00 90.62 208 ASN A C 1
ATOM 1652 O O . ASN A 1 208 ? -5.815 23.789 15.337 1.00 90.62 208 ASN A O 1
ATOM 1656 N N . VAL A 1 209 ? -6.447 21.871 14.370 1.00 90.94 209 VAL A N 1
ATOM 1657 C CA . VAL A 1 209 ? -6.744 21.167 15.629 1.00 90.94 209 VAL A CA 1
ATOM 1658 C C . VAL A 1 209 ? -5.457 20.789 16.364 1.00 90.94 209 VAL A C 1
ATOM 1660 O O . VAL A 1 209 ? -5.307 21.101 17.548 1.00 90.94 209 VAL A O 1
ATOM 1663 N N . VAL A 1 210 ? -4.513 20.145 15.672 1.00 88.94 210 VAL A N 1
ATOM 1664 C CA . VAL A 1 210 ? -3.266 19.631 16.261 1.00 88.94 210 VAL A CA 1
ATOM 1665 C C . VAL A 1 210 ? -2.391 20.773 16.788 1.00 88.94 210 VAL A C 1
ATOM 1667 O O . VAL A 1 210 ? -1.902 20.701 17.919 1.00 88.94 210 VAL A O 1
ATOM 1670 N N . ASN A 1 211 ? -2.280 21.874 16.042 1.00 91.06 211 ASN A N 1
ATOM 1671 C CA . ASN A 1 211 ? -1.450 23.028 16.400 1.00 91.06 211 ASN A CA 1
ATOM 1672 C C . ASN A 1 211 ? -2.102 23.972 17.426 1.00 91.06 211 ASN A C 1
ATOM 1674 O O . ASN A 1 211 ? -1.420 24.824 18.002 1.00 91.06 211 ASN A O 1
ATOM 1678 N N . ASN A 1 212 ? -3.400 23.831 17.718 1.00 91.75 212 ASN A N 1
ATOM 1679 C CA . ASN A 1 212 ? -4.068 24.686 18.697 1.00 91.75 212 ASN A CA 1
ATOM 1680 C C . ASN A 1 212 ? -3.581 24.382 20.125 1.00 91.75 212 ASN A C 1
ATOM 1682 O O . ASN A 1 212 ? -3.851 23.320 20.688 1.00 91.75 212 ASN A O 1
ATOM 1686 N N . ARG A 1 213 ? -2.865 25.331 20.735 1.00 92.56 213 ARG A N 1
ATOM 1687 C CA . ARG A 1 213 ? -2.294 25.201 22.090 1.00 92.56 213 ARG A CA 1
ATOM 1688 C C . ARG A 1 213 ? -3.333 25.225 23.220 1.00 92.56 213 ARG A C 1
ATOM 1690 O O . ARG A 1 213 ? -2.998 24.842 24.333 1.00 92.56 213 ARG A O 1
ATOM 1697 N N . TRP A 1 214 ? -4.568 25.648 22.946 1.00 93.44 214 TRP A N 1
ATOM 1698 C CA . TRP A 1 214 ? -5.657 25.721 23.928 1.00 93.44 214 TRP A CA 1
ATOM 1699 C C . TRP A 1 214 ? -6.477 24.426 24.024 1.00 93.44 214 TRP A C 1
ATOM 1701 O O . TRP A 1 214 ? -7.246 24.256 24.968 1.00 93.44 214 TRP A O 1
ATOM 1711 N N . LEU A 1 215 ? -6.329 23.509 23.061 1.00 91.81 215 LEU A N 1
ATOM 1712 C CA . LEU A 1 215 ? -7.009 22.213 23.067 1.00 91.81 215 LEU A CA 1
ATOM 1713 C C . LEU A 1 215 ? -6.166 21.169 23.809 1.00 91.81 215 LEU A C 1
ATOM 1715 O O . LEU A 1 215 ? -4.968 21.031 23.555 1.00 91.81 215 LEU A O 1
ATOM 1719 N N . ASN A 1 216 ? -6.804 20.400 24.693 1.00 92.50 216 ASN A N 1
ATOM 1720 C CA . ASN A 1 216 ? -6.159 19.269 25.360 1.00 92.50 216 ASN A CA 1
ATOM 1721 C C . ASN A 1 216 ? -5.963 18.082 24.392 1.00 92.50 216 ASN A C 1
ATOM 1723 O O . ASN A 1 216 ? -6.645 17.981 23.369 1.00 92.50 216 ASN A O 1
ATOM 1727 N N . SER A 1 217 ? -5.038 17.173 24.717 1.00 89.19 217 SER A N 1
ATOM 1728 C CA . SER A 1 217 ? -4.669 16.057 23.833 1.00 89.19 217 SER A CA 1
ATOM 1729 C C . SER A 1 217 ? -5.837 15.123 23.505 1.00 89.19 217 SER A C 1
ATOM 1731 O O . SER A 1 217 ? -5.973 14.730 22.354 1.00 89.19 217 SER A O 1
ATOM 1733 N N . SER A 1 218 ? -6.719 14.834 24.469 1.00 88.62 218 SER A N 1
ATOM 1734 C CA . SER A 1 218 ? -7.884 13.956 24.262 1.00 88.62 218 SER A CA 1
ATOM 1735 C C . SER A 1 218 ? -8.893 14.549 23.269 1.00 88.62 218 SER A C 1
ATOM 1737 O O . SER A 1 218 ? -9.428 13.836 22.419 1.00 88.62 218 SER A O 1
ATOM 1739 N N . PHE A 1 219 ? -9.110 15.868 23.302 1.00 90.56 219 PHE A N 1
ATOM 1740 C CA . PHE A 1 219 ? -9.935 16.548 22.303 1.00 90.56 219 PHE A CA 1
ATOM 1741 C C . PHE A 1 219 ? -9.287 16.512 20.912 1.00 90.56 219 PHE A C 1
ATOM 1743 O O . PHE A 1 219 ? -9.976 16.262 19.925 1.00 90.56 219 PHE A O 1
ATOM 1750 N N . LYS A 1 220 ? -7.966 16.732 20.824 1.00 91.62 220 LYS A N 1
ATOM 1751 C CA . LYS A 1 220 ? -7.226 16.644 19.553 1.00 91.62 220 LYS A CA 1
ATOM 1752 C C . LYS A 1 220 ? -7.328 15.249 18.946 1.00 91.62 220 LYS A C 1
ATOM 1754 O O . LYS A 1 220 ? -7.678 15.131 17.779 1.00 91.62 220 LYS A O 1
ATOM 1759 N N . GLU A 1 221 ? -7.088 14.219 19.751 1.00 88.06 221 GLU A N 1
ATOM 1760 C CA . GLU A 1 221 ? -7.221 12.810 19.379 1.00 88.06 221 GLU A CA 1
ATOM 1761 C C . GLU A 1 221 ? -8.631 12.511 18.852 1.00 88.06 221 GLU A C 1
ATOM 1763 O O . GLU A 1 221 ? -8.770 12.081 17.712 1.00 88.06 221 GLU A O 1
ATOM 1768 N N . THR A 1 222 ? -9.678 12.882 19.599 1.00 89.69 222 THR A N 1
ATOM 1769 C CA . THR A 1 222 ? -11.087 12.699 19.192 1.00 89.69 222 THR A CA 1
ATOM 1770 C C . THR A 1 222 ? -11.418 13.400 17.866 1.00 89.69 222 THR A C 1
ATOM 1772 O O . THR A 1 222 ? -12.168 12.876 17.038 1.00 89.69 222 THR A O 1
ATOM 1775 N N . ALA A 1 223 ? -10.876 14.598 17.635 1.00 89.50 223 ALA A N 1
ATOM 1776 C CA . ALA A 1 223 ? -11.125 15.371 16.421 1.00 89.50 223 ALA A CA 1
ATOM 1777 C C . ALA A 1 223 ? -10.355 14.828 15.199 1.00 89.50 223 ALA A C 1
ATOM 1779 O O . ALA A 1 223 ? -10.907 14.810 14.094 1.00 89.50 223 ALA A O 1
ATOM 1780 N N . VAL A 1 224 ? -9.127 14.332 15.388 1.00 88.81 224 VAL A N 1
ATOM 1781 C CA . VAL A 1 224 ? -8.368 13.608 14.351 1.00 88.81 224 VAL A CA 1
ATOM 1782 C C . VAL A 1 224 ? -9.073 12.291 14.013 1.00 88.81 224 VAL A C 1
ATOM 1784 O O . VAL A 1 224 ? -9.387 12.064 12.847 1.00 88.81 224 VAL A O 1
ATOM 1787 N N . ALA A 1 225 ? -9.438 11.498 15.025 1.00 87.81 225 ALA A N 1
ATOM 1788 C CA . ALA A 1 225 ? -10.211 10.259 14.905 1.00 87.81 225 ALA A CA 1
ATOM 1789 C C . ALA A 1 225 ? -11.480 10.440 14.059 1.00 87.81 225 ALA A C 1
ATOM 1791 O O . ALA A 1 225 ? -11.696 9.752 13.059 1.00 87.81 225 ALA A O 1
ATOM 1792 N N . SER A 1 226 ? -12.292 11.437 14.426 1.00 88.69 226 SER A N 1
ATOM 1793 C CA . SER A 1 226 ? -13.544 11.775 13.739 1.00 88.69 226 SER A CA 1
ATOM 1794 C C . SER A 1 226 ? -13.319 12.193 12.284 1.00 88.69 226 SER A C 1
ATOM 1796 O O . SER A 1 226 ? -14.139 11.893 11.415 1.00 88.69 226 SER A O 1
ATOM 1798 N N . SER A 1 227 ? -12.203 12.870 12.003 1.00 88.50 227 SER A N 1
ATOM 1799 C CA . SER A 1 227 ? -11.840 13.306 10.653 1.00 88.50 227 SER A CA 1
ATOM 1800 C C . SER A 1 227 ? -11.400 12.127 9.781 1.00 88.50 227 SER A C 1
ATOM 1802 O O . SER A 1 227 ? -11.923 11.970 8.676 1.00 88.50 227 SER A O 1
ATOM 1804 N N . CYS A 1 228 ? -10.531 11.248 10.291 1.00 87.31 228 CYS A N 1
ATOM 1805 C CA . CYS A 1 228 ? -10.127 10.013 9.609 1.00 87.31 228 CYS A CA 1
ATOM 1806 C C . CYS A 1 228 ? -11.337 9.115 9.313 1.00 87.31 228 CYS A C 1
ATOM 1808 O O . CYS A 1 228 ? -11.506 8.648 8.185 1.00 87.31 228 CYS A O 1
ATOM 1810 N N . TRP A 1 229 ? -12.234 8.940 10.290 1.00 89.69 229 TRP A N 1
ATOM 1811 C CA . TRP A 1 229 ? -13.469 8.174 10.111 1.00 89.69 229 TRP A CA 1
ATOM 1812 C C . TRP A 1 229 ? -14.399 8.784 9.054 1.00 89.69 229 TRP A C 1
ATOM 1814 O O . TRP A 1 229 ? -14.946 8.059 8.225 1.00 89.69 229 TRP A O 1
ATOM 1824 N N . SER A 1 230 ? -14.547 10.114 9.031 1.00 89.62 230 SER A N 1
ATOM 1825 C CA . SER A 1 230 ? -15.341 10.813 8.011 1.00 89.62 230 SER A CA 1
ATOM 1826 C C . SER A 1 230 ? -14.807 10.551 6.595 1.00 89.62 230 SER A C 1
ATOM 1828 O O . SER A 1 230 ? -15.575 10.201 5.696 1.00 89.62 230 SER A O 1
ATOM 1830 N N . VAL A 1 231 ? -13.482 10.621 6.410 1.00 89.31 231 VAL A N 1
ATOM 1831 C CA . VAL A 1 231 ? -12.818 10.324 5.128 1.00 89.31 231 VAL A CA 1
ATOM 1832 C C . VAL A 1 231 ? -12.993 8.855 4.733 1.00 89.31 231 VAL A C 1
ATOM 1834 O O . VAL A 1 231 ? -13.356 8.581 3.589 1.00 89.31 231 VAL A O 1
ATOM 1837 N N . LEU A 1 232 ? -12.800 7.902 5.653 1.00 91.12 232 LEU A N 1
ATOM 1838 C CA . LEU A 1 232 ? -13.023 6.474 5.380 1.00 91.12 232 LEU A CA 1
ATOM 1839 C C . LEU A 1 232 ? -14.480 6.185 5.000 1.00 91.12 232 LEU A C 1
ATOM 1841 O O . LEU A 1 232 ? -14.737 5.467 4.033 1.00 91.12 232 LEU A O 1
ATOM 1845 N N . LYS A 1 233 ? -15.443 6.795 5.697 1.00 91.62 233 LYS A N 1
ATOM 1846 C CA . LYS A 1 233 ? -16.872 6.676 5.384 1.00 91.62 233 LYS A CA 1
ATOM 1847 C C . LYS A 1 233 ? -17.203 7.232 3.998 1.00 91.62 233 LYS A C 1
ATOM 1849 O O . LYS A 1 233 ? -17.932 6.583 3.251 1.00 91.62 233 LYS A O 1
ATOM 1854 N N . GLN A 1 234 ? -16.648 8.389 3.633 1.00 93.00 234 GLN A N 1
ATOM 1855 C CA . GLN A 1 234 ? -16.808 8.963 2.295 1.00 93.00 234 GLN A CA 1
ATOM 1856 C C . GLN A 1 234 ? -16.173 8.070 1.217 1.00 93.00 234 GLN A C 1
ATOM 1858 O O . GLN A 1 234 ? -16.819 7.793 0.207 1.00 93.00 234 GLN A O 1
ATOM 1863 N N . LYS A 1 235 ? -14.951 7.564 1.442 1.00 92.31 235 LYS A N 1
ATOM 1864 C CA . LYS A 1 235 ? -14.275 6.629 0.525 1.00 92.31 235 LYS A CA 1
ATOM 1865 C C . LYS A 1 235 ? -15.096 5.342 0.335 1.00 92.31 235 LYS A C 1
ATOM 1867 O O . LYS A 1 235 ? -15.306 4.946 -0.810 1.00 92.31 235 LYS A O 1
ATOM 1872 N N . ARG A 1 236 ? -15.654 4.751 1.406 1.00 92.44 236 ARG A N 1
ATOM 1873 C CA . ARG A 1 236 ? -16.577 3.595 1.326 1.00 92.44 236 ARG A CA 1
ATOM 1874 C C . ARG A 1 236 ? -17.840 3.901 0.503 1.00 92.44 236 ARG A C 1
ATOM 1876 O O . ARG A 1 236 ? -18.244 3.073 -0.303 1.00 92.44 236 ARG A O 1
ATOM 1883 N N . GLN A 1 237 ? -18.447 5.083 0.652 1.00 92.31 237 GLN A N 1
ATOM 1884 C CA . GLN A 1 237 ? -19.639 5.487 -0.121 1.00 92.31 237 GLN A CA 1
ATOM 1885 C C . GLN A 1 237 ? -19.380 5.666 -1.627 1.00 92.31 237 GLN A C 1
ATOM 1887 O O . GLN A 1 237 ? -20.326 5.657 -2.411 1.00 92.31 237 GLN A O 1
ATOM 1892 N N . GLN A 1 238 ? -18.122 5.851 -2.030 1.00 90.62 238 GLN A N 1
ATOM 1893 C CA . GLN A 1 238 ? -17.710 6.023 -3.427 1.00 90.62 238 GLN A CA 1
ATOM 1894 C C . GLN A 1 238 ? -17.205 4.722 -4.077 1.00 90.62 238 GLN A C 1
ATOM 1896 O O . GLN A 1 238 ? -16.830 4.737 -5.253 1.00 90.62 238 GLN A O 1
ATOM 1901 N N . MET A 1 239 ? -17.177 3.604 -3.342 1.00 92.31 239 MET A N 1
ATOM 1902 C CA . MET A 1 239 ? -16.801 2.301 -3.895 1.00 92.31 239 MET A CA 1
ATOM 1903 C C . MET A 1 239 ? -17.840 1.832 -4.913 1.00 92.31 239 MET A C 1
ATOM 1905 O O . MET A 1 239 ? -19.045 1.949 -4.694 1.00 92.31 239 MET A O 1
ATOM 1909 N N . LYS A 1 240 ? -17.360 1.284 -6.032 1.00 89.88 240 LYS A N 1
ATOM 1910 C CA . LYS A 1 240 ? -18.213 0.715 -7.087 1.00 89.88 240 LYS A CA 1
ATOM 1911 C C . LYS A 1 240 ? -18.436 -0.785 -6.908 1.00 89.88 240 LYS A C 1
ATOM 1913 O O . LYS A 1 240 ? -19.450 -1.297 -7.369 1.00 89.88 240 LYS A O 1
ATOM 1918 N N . ILE A 1 241 ? -17.493 -1.463 -6.256 1.00 92.38 241 ILE A N 1
ATOM 1919 C CA . ILE A 1 241 ? -17.490 -2.908 -6.040 1.00 92.38 241 ILE A CA 1
ATOM 1920 C C . ILE A 1 241 ? -17.668 -3.142 -4.531 1.00 92.38 241 ILE A C 1
ATOM 1922 O O . ILE A 1 241 ? -16.788 -2.755 -3.762 1.00 92.38 241 ILE A O 1
ATOM 1926 N N . PRO A 1 242 ? -18.814 -3.690 -4.074 1.00 89.69 242 PRO A N 1
ATOM 1927 C CA . PRO A 1 242 ? -19.097 -3.839 -2.642 1.00 89.69 242 PRO A CA 1
ATOM 1928 C C . PRO A 1 242 ? -18.144 -4.781 -1.900 1.00 89.69 242 PRO A C 1
ATOM 1930 O O . PRO A 1 242 ? -17.937 -4.588 -0.707 1.00 89.69 242 PRO A O 1
ATOM 1933 N N . ASP A 1 243 ? -17.584 -5.754 -2.621 1.00 92.81 243 ASP A N 1
ATOM 1934 C CA . ASP A 1 243 ? -16.700 -6.825 -2.137 1.00 92.81 243 ASP A CA 1
ATOM 1935 C C . ASP A 1 243 ? -15.374 -6.814 -2.931 1.00 92.81 243 ASP A C 1
ATOM 1937 O O . ASP A 1 243 ? -14.852 -7.833 -3.369 1.00 92.81 243 ASP A O 1
ATOM 1941 N N . GLY A 1 244 ? -14.904 -5.604 -3.262 1.00 95.69 244 GLY A N 1
ATOM 1942 C CA . GLY A 1 244 ? -13.676 -5.373 -4.025 1.00 95.69 244 GLY A CA 1
ATOM 1943 C C . GLY A 1 244 ? -12.444 -5.194 -3.137 1.00 95.69 244 GLY A C 1
ATOM 1944 O O . GLY A 1 244 ? -12.531 -5.138 -1.907 1.00 95.69 244 GLY A O 1
ATOM 1945 N N . PHE A 1 245 ? -11.288 -4.975 -3.766 1.00 96.94 245 PHE A N 1
ATOM 1946 C CA . PHE A 1 245 ? -10.023 -4.714 -3.070 1.00 96.94 245 PHE A CA 1
ATOM 1947 C C . PHE A 1 245 ? -10.158 -3.541 -2.090 1.00 96.94 245 PHE A C 1
ATOM 1949 O O . PHE A 1 245 ? -9.685 -3.610 -0.953 1.00 96.94 245 PHE A O 1
ATOM 1956 N N . PHE A 1 246 ? -10.851 -2.469 -2.492 1.00 96.88 246 PHE A N 1
ATOM 1957 C CA . PHE A 1 246 ? -11.059 -1.317 -1.611 1.00 96.88 246 PHE A CA 1
ATOM 1958 C C . PHE A 1 246 ? -12.013 -1.592 -0.445 1.00 96.88 246 PHE A C 1
ATOM 1960 O O . PHE A 1 246 ? -11.876 -0.943 0.593 1.00 96.88 246 PHE A O 1
ATOM 1967 N N . ALA A 1 247 ? -12.928 -2.558 -0.558 1.00 96.56 247 ALA A N 1
ATOM 1968 C CA . ALA A 1 247 ? -13.826 -2.919 0.536 1.00 96.56 247 ALA A CA 1
ATOM 1969 C C . ALA A 1 247 ? -13.057 -3.588 1.686 1.00 96.56 247 ALA A C 1
ATOM 1971 O O . ALA A 1 247 ? -13.163 -3.131 2.831 1.00 96.56 247 ALA A O 1
ATOM 1972 N N . HIS A 1 248 ? -12.222 -4.584 1.368 1.00 97.38 248 HIS A N 1
ATOM 1973 C CA . HIS A 1 248 ? -11.333 -5.244 2.330 1.00 97.38 248 HIS A CA 1
ATOM 1974 C C . HIS A 1 248 ? -10.252 -4.289 2.862 1.00 97.38 248 HIS A C 1
ATOM 1976 O O . HIS A 1 248 ? -10.059 -4.179 4.074 1.00 97.38 248 HIS A O 1
ATOM 1982 N N . PHE A 1 249 ? -9.600 -3.512 1.988 1.00 96.81 249 PHE A N 1
ATOM 1983 C CA . PHE A 1 249 ? -8.587 -2.539 2.408 1.00 96.81 249 PHE A CA 1
ATOM 1984 C C . PHE A 1 249 ? -9.153 -1.494 3.384 1.00 96.81 249 PHE A C 1
ATOM 1986 O O . PHE A 1 249 ? -8.557 -1.240 4.431 1.00 96.81 249 PHE A O 1
ATOM 1993 N N . TYR A 1 250 ? -10.339 -0.929 3.121 1.00 95.88 250 TYR A N 1
ATOM 1994 C CA . TYR A 1 250 ? -10.958 0.021 4.054 1.00 95.88 250 TYR A CA 1
ATOM 1995 C C . TYR A 1 250 ? -11.488 -0.640 5.337 1.00 95.88 250 TYR A C 1
ATOM 1997 O O . TYR A 1 250 ? -11.562 0.046 6.358 1.00 95.88 250 TYR A O 1
ATOM 2005 N N . ALA A 1 251 ? -11.799 -1.943 5.336 1.00 95.94 251 ALA A N 1
ATOM 2006 C CA . ALA A 1 251 ? -12.085 -2.686 6.567 1.00 95.94 251 ALA A CA 1
ATOM 2007 C C . ALA A 1 251 ? -10.849 -2.782 7.474 1.00 95.94 251 ALA A C 1
ATOM 2009 O O . ALA A 1 251 ? -10.957 -2.512 8.672 1.00 95.94 251 ALA A O 1
ATOM 2010 N N . ILE A 1 252 ? -9.670 -3.046 6.901 1.00 96.00 252 ILE A N 1
ATOM 2011 C CA . ILE A 1 252 ? -8.386 -2.988 7.616 1.00 96.00 252 ILE A CA 1
ATOM 2012 C C . ILE A 1 252 ? -8.113 -1.573 8.150 1.00 96.00 252 ILE A C 1
ATOM 2014 O O . ILE A 1 252 ? -7.852 -1.410 9.346 1.00 96.00 252 ILE A O 1
ATOM 2018 N N . CYS A 1 253 ? -8.217 -0.537 7.305 1.00 93.88 253 CYS A N 1
ATOM 2019 C CA . CYS A 1 253 ? -7.970 0.851 7.721 1.00 93.88 253 CYS A CA 1
ATOM 2020 C C . CYS A 1 253 ? -8.853 1.281 8.903 1.00 93.88 253 CYS A C 1
ATOM 2022 O O . CYS A 1 253 ? -8.396 2.013 9.778 1.00 93.88 253 CYS A O 1
ATOM 2024 N N . GLU A 1 254 ? -10.104 0.819 8.952 1.00 92.25 254 GLU A N 1
ATOM 2025 C CA . GLU A 1 254 ? -11.050 1.130 10.027 1.00 92.25 254 GLU A CA 1
ATOM 2026 C C . GLU A 1 254 ? -10.628 0.553 11.390 1.00 92.25 254 GLU A C 1
ATOM 2028 O O . GLU A 1 254 ? -10.862 1.201 12.409 1.00 92.25 254 GLU A O 1
ATOM 2033 N N . GLN A 1 255 ? -9.952 -0.604 11.428 1.00 92.44 255 GLN A N 1
ATOM 2034 C CA . GLN A 1 255 ? -9.443 -1.185 12.683 1.00 92.44 255 GLN A CA 1
ATOM 2035 C C . GLN A 1 255 ? -8.095 -0.589 13.124 1.00 92.44 255 GLN A C 1
ATOM 2037 O O . GLN A 1 255 ? -7.810 -0.543 14.321 1.00 92.44 255 GLN A O 1
ATOM 2042 N N . ILE A 1 256 ? -7.271 -0.124 12.177 1.00 87.88 256 ILE A N 1
ATOM 2043 C CA . ILE A 1 256 ? -5.988 0.549 12.458 1.00 87.88 256 ILE A CA 1
ATOM 2044 C C . ILE A 1 256 ? -6.207 2.011 12.880 1.00 87.88 256 ILE A C 1
ATOM 2046 O O . ILE A 1 256 ? -5.413 2.556 13.649 1.00 87.88 256 ILE A O 1
ATOM 2050 N N . SER A 1 257 ? -7.279 2.649 12.397 1.00 79.94 257 SER A N 1
ATOM 2051 C CA . SER A 1 257 ? -7.591 4.053 12.675 1.00 79.94 257 SER A CA 1
ATOM 2052 C C . SER A 1 257 ? -7.548 4.365 14.182 1.00 79.94 257 SER A C 1
ATOM 2054 O O . SER A 1 257 ? -8.093 3.606 14.997 1.00 79.94 257 SER A O 1
ATOM 2056 N N . PRO A 1 258 ? -6.960 5.504 14.594 1.00 68.56 258 PRO A N 1
ATOM 2057 C CA . PRO A 1 258 ? -7.070 5.979 15.964 1.00 68.56 258 PRO A CA 1
ATOM 2058 C C . PRO A 1 258 ? -8.521 6.404 16.232 1.00 68.56 258 PRO A C 1
ATOM 2060 O O . PRO A 1 258 ? -8.882 7.541 15.979 1.00 68.56 258 PRO A O 1
ATOM 2063 N N . VAL A 1 259 ? -9.358 5.457 16.668 1.00 56.00 259 VAL A N 1
ATOM 2064 C CA . VAL A 1 259 ? -10.693 5.654 17.277 1.00 56.00 259 VAL A CA 1
ATOM 2065 C C . VAL A 1 259 ? -10.594 5.827 18.789 1.00 56.00 259 VAL A C 1
ATOM 2067 O O . VAL A 1 259 ? -9.869 4.996 19.384 1.00 56.00 259 VAL A O 1
#